Protein AF-0000000070050097 (afdb_homodimer)

Structure (mmCIF, N/CA/C/O backbone):
data_AF-0000000070050097-model_v1
#
loop_
_entity.id
_entity.type
_entity.pdbx_description
1 polymer 'Sulfhydryl oxidase'
#
loop_
_atom_site.group_PDB
_atom_site.id
_atom_site.type_symbol
_atom_site.label_atom_id
_atom_site.label_alt_id
_atom_site.label_comp_id
_atom_site.label_asym_id
_atom_site.label_entity_id
_atom_site.label_seq_id
_atom_site.pdbx_PDB_ins_code
_atom_site.Cartn_x
_atom_site.Cartn_y
_atom_site.Cartn_z
_atom_site.occupancy
_atom_site.B_iso_or_equiv
_atom_site.auth_seq_id
_atom_site.auth_comp_id
_atom_site.auth_asym_id
_atom_site.auth_atom_id
_atom_site.pdbx_PDB_model_num
ATOM 1 N N . MET A 1 1 ? 47.781 -106 21.625 1 28.48 1 MET A N 1
ATOM 2 C CA . MET A 1 1 ? 47.469 -105.312 22.875 1 28.48 1 MET A CA 1
ATOM 3 C C . MET A 1 1 ? 47.812 -103.812 22.781 1 28.48 1 MET A C 1
ATOM 5 O O . MET A 1 1 ? 47.969 -103.125 23.797 1 28.48 1 MET A O 1
ATOM 9 N N . ARG A 1 2 ? 48.375 -103.5 21.594 1 27.7 2 ARG A N 1
ATOM 10 C CA . ARG A 1 2 ? 48.969 -102.188 21.344 1 27.7 2 ARG A CA 1
ATOM 11 C C . ARG A 1 2 ? 48 -101.062 21.656 1 27.7 2 ARG A C 1
ATOM 13 O O . ARG A 1 2 ? 46.844 -101.125 21.25 1 27.7 2 ARG A O 1
ATOM 20 N N . GLU A 1 3 ? 48.25 -100.312 22.734 1 26.38 3 GLU A N 1
ATOM 21 C CA . GLU A 1 3 ? 47.688 -99.312 23.641 1 26.38 3 GLU A CA 1
ATOM 22 C C . GLU A 1 3 ? 47.5 -98 22.922 1 26.38 3 GLU A C 1
ATOM 24 O O . GLU A 1 3 ? 48.406 -97.188 22.875 1 26.38 3 GLU A O 1
ATOM 29 N N . ALA A 1 4 ? 47.344 -97.938 21.641 1 35.19 4 ALA A N 1
ATOM 30 C CA . ALA A 1 4 ? 47.562 -96.688 21 1 35.19 4 ALA A CA 1
ATOM 31 C C . ALA A 1 4 ? 46.688 -95.562 21.641 1 35.19 4 ALA A C 1
ATOM 33 O O . ALA A 1 4 ? 45.5 -95.812 21.891 1 35.19 4 ALA A O 1
ATOM 34 N N . PRO A 1 5 ? 47.406 -94.625 22.312 1 29.31 5 PRO A N 1
ATOM 35 C CA . PRO A 1 5 ? 46.906 -93.562 23.156 1 29.31 5 PRO A CA 1
ATOM 36 C C . PRO A 1 5 ? 45.812 -92.688 22.438 1 29.31 5 PRO A C 1
ATOM 38 O O . PRO A 1 5 ? 45.719 -92.75 21.219 1 29.31 5 PRO A O 1
ATOM 41 N N . ASP A 1 6 ? 44.938 -92 23.312 1 23.5 6 ASP A N 1
ATOM 42 C CA . ASP A 1 6 ? 43.656 -91.312 23.375 1 23.5 6 ASP A CA 1
ATOM 43 C C . ASP A 1 6 ? 43.688 -90.062 22.562 1 23.5 6 ASP A C 1
ATOM 45 O O . ASP A 1 6 ? 44.75 -89.562 22.203 1 23.5 6 ASP A O 1
ATOM 49 N N . THR A 1 7 ? 42.594 -89.125 22.688 1 24.5 7 THR A N 1
ATOM 50 C CA . THR A 1 7 ? 41.531 -88.375 22.062 1 24.5 7 THR A CA 1
ATOM 51 C C . THR A 1 7 ? 41.844 -86.875 22 1 24.5 7 THR A C 1
ATOM 53 O O . THR A 1 7 ? 41.031 -86.062 21.531 1 24.5 7 THR A O 1
ATOM 56 N N . HIS A 1 8 ? 43.094 -86.375 22.375 1 27.67 8 HIS A N 1
ATOM 57 C CA . HIS A 1 8 ? 42.906 -85.062 22.969 1 27.67 8 HIS A CA 1
ATOM 58 C C . HIS A 1 8 ? 42.312 -84.125 21.953 1 27.67 8 HIS A C 1
ATOM 60 O O . HIS A 1 8 ? 42.562 -84.188 20.766 1 27.67 8 HIS A O 1
ATOM 66 N N . ALA A 1 9 ? 41.312 -83.25 22.422 1 27.7 9 ALA A N 1
ATOM 67 C CA . ALA A 1 9 ? 40.25 -82.312 22.047 1 27.7 9 ALA A CA 1
ATOM 68 C C . ALA A 1 9 ? 40.844 -81 21.578 1 27.7 9 ALA A C 1
ATOM 70 O O . ALA A 1 9 ? 41.562 -80.312 22.312 1 27.7 9 ALA A O 1
ATOM 71 N N . GLU A 1 10 ? 41.344 -81 20.328 1 27.14 10 GLU A N 1
ATOM 72 C CA . GLU A 1 10 ? 41.906 -79.75 19.797 1 27.14 10 GLU A CA 1
ATOM 73 C C . GLU A 1 10 ? 40.906 -78.625 20 1 27.14 10 GLU A C 1
ATOM 75 O O . GLU A 1 10 ? 39.719 -78.75 19.766 1 27.14 10 GLU A O 1
ATOM 80 N N . THR A 1 11 ? 41.188 -77.688 20.953 1 28.52 11 THR A N 1
ATOM 81 C CA . THR A 1 11 ? 40.656 -76.438 21.438 1 28.52 11 THR A CA 1
ATOM 82 C C . THR A 1 11 ? 40.531 -75.438 20.297 1 28.52 11 THR A C 1
ATOM 84 O O . THR A 1 11 ? 41.531 -75 19.734 1 28.52 11 THR A O 1
ATOM 87 N N . SER A 1 12 ? 39.594 -75.688 19.312 1 28 12 SER A N 1
ATOM 88 C CA . SER A 1 12 ? 39.469 -74.75 18.219 1 28 12 SER A CA 1
ATOM 89 C C . SER A 1 12 ? 39.281 -73.312 18.719 1 28 12 SER A C 1
ATOM 91 O O . SER A 1 12 ? 38.594 -73.062 19.719 1 28 12 SER A O 1
ATOM 93 N N . PRO A 1 13 ? 40.281 -72.438 18.531 1 26.33 13 PRO A N 1
ATOM 94 C CA . PRO A 1 13 ? 40.312 -71.062 18.969 1 26.33 13 PRO A CA 1
ATOM 95 C C . PRO A 1 13 ? 39.062 -70.312 18.484 1 26.33 13 PRO A C 1
ATOM 97 O O . PRO A 1 13 ? 38.562 -70.562 17.406 1 26.33 13 PRO A O 1
ATOM 100 N N . SER A 1 14 ? 38.031 -69.938 19.344 1 24.84 14 SER A N 1
ATOM 101 C CA . SER A 1 14 ? 36.812 -69.188 19.234 1 24.84 14 SER A CA 1
ATOM 102 C C . SER A 1 14 ? 37.062 -67.75 18.719 1 24.84 14 SER A C 1
ATOM 104 O O . SER A 1 14 ? 37.719 -67 19.391 1 24.84 14 SER A O 1
ATOM 106 N N . SER A 1 15 ? 37.5 -67.625 17.438 1 25.33 15 SER A N 1
ATOM 107 C CA . SER A 1 15 ? 37.719 -66.25 16.922 1 25.33 15 SER A CA 1
ATOM 108 C C . SER A 1 15 ? 36.5 -65.375 17.172 1 25.33 15 SER A C 1
ATOM 110 O O . SER A 1 15 ? 35.406 -65.688 16.781 1 25.33 15 SER A O 1
ATOM 112 N N . SER A 1 16 ? 36.469 -64.625 18.281 1 25.5 16 SER A N 1
ATOM 113 C CA . SER A 1 16 ? 35.469 -63.688 18.734 1 25.5 16 SER A CA 1
ATOM 114 C C . SER A 1 16 ? 35.219 -62.594 17.703 1 25.5 16 SER A C 1
ATOM 116 O O . SER A 1 16 ? 36.125 -61.781 17.406 1 25.5 16 SER A O 1
ATOM 118 N N . ALA A 1 17 ? 34.594 -62.969 16.578 1 26.83 17 ALA A N 1
ATOM 119 C CA . ALA A 1 17 ? 34.25 -61.938 15.602 1 26.83 17 ALA A CA 1
ATOM 120 C C . ALA A 1 17 ? 33.562 -60.75 16.281 1 26.83 17 ALA A C 1
ATOM 122 O O . ALA A 1 17 ? 32.656 -60.938 17.109 1 26.83 17 ALA A O 1
ATOM 123 N N . ALA A 1 18 ? 34.281 -59.656 16.5 1 26.73 18 ALA A N 1
ATOM 124 C CA . ALA A 1 18 ? 33.875 -58.344 17 1 26.73 18 ALA A CA 1
ATOM 125 C C . ALA A 1 18 ? 32.688 -57.812 16.234 1 26.73 18 ALA A C 1
ATOM 127 O O . ALA A 1 18 ? 32.719 -57.719 15 1 26.73 18 ALA A O 1
ATOM 128 N N . SER A 1 19 ? 31.391 -58.156 16.656 1 26.12 19 SER A N 1
ATOM 129 C CA . SER A 1 19 ? 30.125 -57.656 16.156 1 26.12 19 SER A CA 1
ATOM 130 C C . SER A 1 19 ? 30.109 -56.156 16.047 1 26.12 19 SER A C 1
ATOM 132 O O . SER A 1 19 ? 30.406 -55.469 17.031 1 26.12 19 SER A O 1
ATOM 134 N N . CYS A 1 20 ? 30.703 -55.625 15.008 1 28.28 20 CYS A N 1
ATOM 135 C CA . CYS A 1 20 ? 30.578 -54.156 14.852 1 28.28 20 CYS A CA 1
ATOM 136 C C . CYS A 1 20 ? 29.156 -53.688 15.094 1 28.28 20 CYS A C 1
ATOM 138 O O . CYS A 1 20 ? 28.203 -54.281 14.555 1 28.28 20 CYS A O 1
ATOM 140 N N . PRO A 1 21 ? 28.812 -53.25 16.328 1 28.69 21 PRO A N 1
ATOM 141 C CA . PRO A 1 21 ? 27.453 -52.812 16.625 1 28.69 21 PRO A CA 1
ATOM 142 C C . PRO A 1 21 ? 26.906 -51.844 15.57 1 28.69 21 PRO A C 1
ATOM 144 O O . PRO A 1 21 ? 27.547 -50.844 15.234 1 28.69 21 PRO A O 1
ATOM 147 N N . CYS A 1 22 ? 26.391 -52.344 14.43 1 25.2 22 CYS A N 1
ATOM 148 C CA . CYS A 1 22 ? 25.672 -51.438 13.531 1 25.2 22 CYS A CA 1
ATOM 149 C C . CYS A 1 22 ? 24.688 -50.562 14.305 1 25.2 22 CYS A C 1
ATOM 151 O O . CYS A 1 22 ? 23.812 -51.094 15 1 25.2 22 CYS A O 1
ATOM 153 N N . GLY A 1 23 ? 25.25 -49.594 15.062 1 25.64 23 GLY A N 1
ATOM 154 C CA . GLY A 1 23 ? 24.406 -48.656 15.75 1 25.64 23 GLY A CA 1
ATOM 155 C C . GLY A 1 23 ? 23.156 -48.281 14.969 1 25.64 23 GLY A C 1
ATOM 156 O O . GLY A 1 23 ? 23.125 -48.406 13.742 1 25.64 23 GLY A O 1
ATOM 157 N N . SER A 1 24 ? 21.938 -48.406 15.586 1 27.94 24 SER A N 1
ATOM 158 C CA . SER A 1 24 ? 20.578 -48.031 15.234 1 27.94 24 SER A CA 1
ATOM 159 C C . SER A 1 24 ? 20.547 -46.625 14.594 1 27.94 24 SER A C 1
ATOM 161 O O . SER A 1 24 ? 21.109 -45.688 15.148 1 27.94 24 SER A O 1
ATOM 163 N N . SER A 1 25 ? 20.656 -46.656 13.297 1 27.31 25 SER A N 1
ATOM 164 C CA . SER A 1 25 ? 20.422 -45.406 12.586 1 27.31 25 SER A CA 1
ATOM 165 C C . SER A 1 25 ? 19.203 -44.688 13.156 1 27.31 25 SER A C 1
ATOM 167 O O . SER A 1 25 ? 18.094 -45.219 13.172 1 27.31 25 SER A O 1
ATOM 169 N N . ALA A 1 26 ? 19.406 -44.031 14.32 1 28.33 26 ALA A N 1
ATOM 170 C CA . ALA A 1 26 ? 18.375 -43.094 14.797 1 28.33 26 ALA A CA 1
ATOM 171 C C . ALA A 1 26 ? 17.672 -42.406 13.633 1 28.33 26 ALA A C 1
ATOM 173 O O . ALA A 1 26 ? 18.328 -41.875 12.734 1 28.33 26 ALA A O 1
ATOM 174 N N . GLU A 1 27 ? 16.562 -43.031 13.164 1 31.47 27 GLU A N 1
ATOM 175 C CA . GLU A 1 27 ? 15.656 -42.25 12.32 1 31.47 27 GLU A CA 1
ATOM 176 C C . GLU A 1 27 ? 15.531 -40.812 12.828 1 31.47 27 GLU A C 1
ATOM 178 O O . GLU A 1 27 ? 15.125 -40.594 13.969 1 31.47 27 GLU A O 1
ATOM 183 N N . ALA A 1 28 ? 16.547 -40 12.57 1 31.28 28 ALA A N 1
ATOM 184 C CA . ALA A 1 28 ? 16.344 -38.562 12.828 1 31.28 28 ALA A CA 1
ATOM 185 C C . ALA A 1 28 ? 14.93 -38.125 12.453 1 31.28 28 ALA A C 1
ATOM 187 O O . ALA A 1 28 ? 14.508 -38.281 11.305 1 31.28 28 ALA A O 1
ATOM 188 N N . ARG A 1 29 ? 14 -38.344 13.336 1 26.8 29 ARG A N 1
ATOM 189 C CA . ARG A 1 29 ? 12.711 -37.656 13.227 1 26.8 29 ARG A CA 1
ATOM 190 C C . ARG A 1 29 ? 12.898 -36.25 12.75 1 26.8 29 ARG A C 1
ATOM 192 O O . ARG A 1 29 ? 13.516 -35.406 13.438 1 26.8 29 ARG A O 1
ATOM 199 N N . VAL A 1 30 ? 13.32 -36.094 11.531 1 30.08 30 VAL A N 1
ATOM 200 C CA . VAL A 1 30 ? 13.117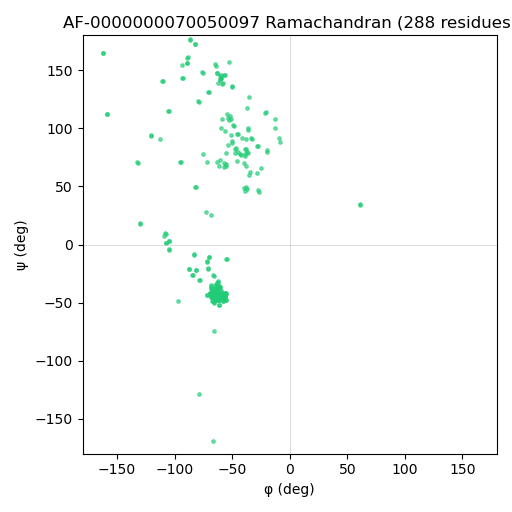 -34.75 11.078 1 30.08 30 VAL A CA 1
ATOM 201 C C . VAL A 1 30 ? 11.797 -34.188 11.641 1 30.08 30 VAL A C 1
ATOM 203 O O . VAL A 1 30 ? 10.75 -34.844 11.484 1 30.08 30 VAL A O 1
ATOM 206 N N . SER A 1 31 ? 11.789 -33.781 12.867 1 29.69 31 SER A N 1
ATOM 207 C CA . SER A 1 31 ? 10.625 -33.031 13.312 1 29.69 31 SER A CA 1
ATOM 208 C C . SER A 1 31 ? 10.086 -32.125 12.195 1 29.69 31 SER A C 1
ATOM 210 O O . SER A 1 31 ? 10.852 -31.469 11.492 1 29.69 31 SER A O 1
ATOM 212 N N . PRO A 1 32 ? 9.039 -32.625 11.523 1 30.33 32 PRO A N 1
ATOM 213 C CA . PRO A 1 32 ? 8.422 -31.625 10.641 1 30.33 32 PRO A CA 1
ATOM 214 C C . PRO A 1 32 ? 8.367 -30.234 11.266 1 30.33 32 PRO A C 1
ATOM 216 O O . PRO A 1 32 ? 7.648 -30.016 12.242 1 30.33 32 PRO A O 1
ATOM 219 N N . GLN A 1 33 ? 9.375 -29.75 11.844 1 29.75 33 GLN A N 1
ATOM 220 C CA . GLN A 1 33 ? 9.172 -28.312 12.047 1 29.75 33 GLN A CA 1
ATOM 221 C C . GLN A 1 33 ? 8.453 -27.688 10.859 1 29.75 33 GLN A C 1
ATOM 223 O O . GLN A 1 33 ? 9.039 -27.516 9.789 1 29.75 33 GLN A O 1
ATOM 228 N N . LEU A 1 34 ? 7.402 -28.266 10.453 1 30.66 34 LEU A N 1
ATOM 229 C CA . LEU A 1 34 ? 6.492 -27.406 9.703 1 30.66 34 LEU A CA 1
ATOM 230 C C . LEU A 1 34 ? 6.676 -25.938 10.094 1 30.66 34 LEU A C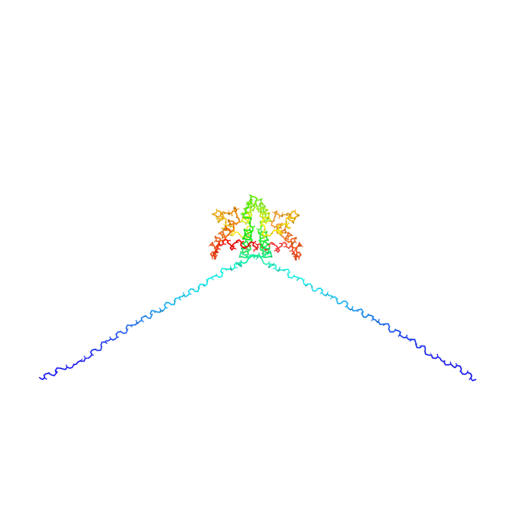 1
ATOM 232 O O . LEU A 1 34 ? 6.484 -25.578 11.258 1 30.66 34 LEU A O 1
ATOM 236 N N . ARG A 1 35 ? 7.734 -25.312 9.852 1 31.56 35 ARG A N 1
ATOM 237 C CA . ARG A 1 35 ? 8.078 -23.891 9.867 1 31.56 35 ARG A CA 1
ATOM 238 C C . ARG A 1 35 ? 6.824 -23.031 9.938 1 31.56 35 ARG A C 1
ATOM 240 O O . ARG A 1 35 ? 5.801 -23.359 9.336 1 31.56 35 ARG A O 1
ATOM 247 N N . GLU A 1 36 ? 6.484 -22.531 11.141 1 32.91 36 GLU A N 1
ATOM 248 C CA . GLU A 1 36 ? 5.535 -21.438 11.328 1 32.91 36 GLU A CA 1
ATOM 249 C C . GLU A 1 36 ? 5.48 -20.531 10.102 1 32.91 36 GLU A C 1
ATOM 251 O O . GLU A 1 36 ? 6.355 -19.672 9.906 1 32.91 36 GLU A O 1
ATOM 256 N N . ALA A 1 37 ? 5.414 -21.016 8.969 1 35.25 37 ALA A N 1
ATOM 257 C CA . ALA A 1 37 ? 4.977 -20.016 7.992 1 35.25 37 ALA A CA 1
ATOM 258 C C . ALA A 1 37 ? 4.273 -18.844 8.672 1 35.25 37 ALA A C 1
ATOM 260 O O . ALA A 1 37 ? 3.393 -19.047 9.516 1 35.25 37 ALA A O 1
ATOM 261 N N . GLY A 1 38 ? 4.949 -17.922 9.227 1 35.75 38 GLY A N 1
ATOM 262 C CA . GLY A 1 38 ? 4.234 -16.781 9.758 1 35.75 38 GLY A CA 1
ATOM 263 C C . GLY A 1 38 ? 2.762 -16.766 9.383 1 35.75 38 GLY A C 1
ATOM 264 O O . GLY A 1 38 ? 2.412 -16.828 8.203 1 35.75 38 GLY A O 1
ATOM 265 N N . LYS A 1 39 ? 1.969 -17.391 10.195 1 39.97 39 LYS A N 1
ATOM 266 C CA . LYS A 1 39 ? 0.516 -17.516 10.133 1 39.97 39 LYS A CA 1
ATOM 267 C C . LYS A 1 39 ? -0.122 -16.25 9.578 1 39.97 39 LYS A C 1
ATOM 269 O O . LYS A 1 39 ? -0.17 -15.219 10.258 1 39.97 39 LYS A O 1
ATOM 274 N N . VAL A 1 40 ? 0.151 -15.875 8.398 1 49.84 40 VAL A N 1
ATOM 275 C CA . VAL A 1 40 ? -0.832 -14.93 7.887 1 49.84 40 VAL A CA 1
ATOM 276 C C . VAL A 1 40 ? -2.184 -15.172 8.547 1 49.84 40 VAL A C 1
ATOM 278 O O . VAL A 1 40 ? -2.672 -16.312 8.578 1 49.84 40 VAL A O 1
ATOM 281 N N . SER A 1 41 ? -2.33 -14.57 9.719 1 51.44 41 SER A N 1
ATOM 282 C CA . SER A 1 41 ? -3.688 -14.719 10.234 1 51.44 41 SER A CA 1
ATOM 283 C C . SER A 1 41 ? -4.668 -15.047 9.109 1 51.44 41 SER A C 1
ATOM 285 O O . SER A 1 41 ? -4.656 -14.398 8.062 1 51.44 41 SER A O 1
ATOM 287 N N . LYS A 1 42 ? -5.188 -16.172 9.148 1 63.72 42 LYS A N 1
ATOM 288 C CA . LYS A 1 42 ? -6.195 -16.672 8.211 1 63.72 42 LYS A CA 1
ATOM 289 C C . LYS A 1 42 ? -7.398 -15.727 8.148 1 63.72 42 LYS A C 1
ATOM 291 O O . LYS A 1 42 ? -8.242 -15.844 7.258 1 63.72 42 LYS A O 1
ATOM 296 N N . LEU A 1 43 ? -7.406 -14.789 9.156 1 76.75 43 LEU A N 1
ATOM 297 C CA . LEU A 1 43 ? -8.562 -13.898 9.117 1 76.75 43 LEU A CA 1
ATOM 298 C C . LEU A 1 43 ? -8.25 -12.633 8.328 1 76.75 43 LEU A C 1
ATOM 300 O O . LEU A 1 43 ? -7.133 -12.117 8.391 1 76.75 43 LEU A O 1
ATOM 304 N N . PRO A 1 44 ? -9.188 -12.219 7.664 1 87.31 44 PRO A N 1
ATOM 305 C CA . PRO A 1 44 ? -8.984 -10.953 6.953 1 87.31 44 PRO A CA 1
ATOM 306 C C . PRO A 1 44 ? -8.672 -9.797 7.895 1 87.31 44 PRO A C 1
ATOM 308 O O . PRO A 1 44 ? -9.172 -9.75 9.016 1 87.31 44 PRO A O 1
ATOM 311 N N . PRO A 1 45 ? -7.781 -8.945 7.461 1 92.38 45 PRO A N 1
ATOM 312 C CA . PRO A 1 45 ? -7.535 -7.762 8.297 1 92.38 45 PRO A CA 1
ATOM 313 C C . PRO A 1 45 ? -8.789 -6.91 8.492 1 92.38 45 PRO A C 1
ATOM 315 O O . PRO A 1 45 ? -9.602 -6.785 7.578 1 92.38 45 PRO A O 1
ATOM 318 N N . ASN A 1 46 ? -8.867 -6.344 9.664 1 92.5 46 ASN A N 1
ATOM 319 C CA . ASN A 1 46 ? -9.93 -5.371 9.883 1 92.5 46 ASN A CA 1
ATOM 320 C C . ASN A 1 46 ? -9.508 -3.971 9.453 1 92.5 46 ASN A C 1
ATOM 322 O O . ASN A 1 46 ? -8.391 -3.773 8.984 1 92.5 46 ASN A O 1
ATOM 326 N N . ARG A 1 47 ? -10.398 -3.055 9.539 1 93.69 47 ARG A N 1
ATOM 327 C CA . ARG A 1 47 ? -10.188 -1.69 9.062 1 93.69 47 ARG A CA 1
ATOM 328 C C . ARG A 1 47 ? -8.953 -1.072 9.703 1 93.69 47 ARG A C 1
ATOM 330 O O . ARG A 1 47 ? -8.164 -0.403 9.023 1 93.69 47 ARG A O 1
ATOM 337 N N . GLU A 1 48 ? -8.758 -1.288 10.984 1 94.25 48 GLU A N 1
ATOM 338 C CA . GLU A 1 48 ? -7.605 -0.731 11.688 1 94.25 48 GLU A CA 1
ATOM 339 C C . GLU A 1 48 ? -6.305 -1.34 11.18 1 94.25 48 GLU A C 1
ATOM 341 O O . GLU A 1 48 ? -5.305 -0.634 11.016 1 94.25 48 GLU A O 1
ATOM 346 N N . GLN A 1 49 ? -6.328 -2.629 11 1 95.44 49 GLN A N 1
ATOM 347 C CA . GLN A 1 49 ? -5.133 -3.324 10.531 1 95.44 49 GLN A CA 1
ATOM 348 C C . GLN A 1 49 ? -4.762 -2.885 9.117 1 95.44 49 GLN A C 1
ATOM 350 O O . GLN A 1 49 ? -3.594 -2.619 8.828 1 95.44 49 GLN A O 1
ATOM 355 N N . ILE A 1 50 ? -5.777 -2.861 8.273 1 97.12 50 ILE A N 1
ATOM 356 C CA . ILE A 1 50 ? -5.496 -2.443 6.902 1 97.12 50 ILE A CA 1
ATOM 357 C C . ILE A 1 50 ? -5.082 -0.975 6.883 1 97.12 50 ILE A C 1
ATOM 359 O O . ILE A 1 50 ? -4.203 -0.58 6.113 1 97.12 50 ILE A O 1
ATOM 363 N N . GLY A 1 51 ? -5.719 -0.192 7.699 1 97.19 51 GLY A N 1
ATOM 364 C CA . GLY A 1 51 ? -5.316 1.2 7.824 1 97.19 51 GLY A CA 1
ATOM 365 C C . GLY A 1 51 ? -3.871 1.369 8.242 1 97.19 51 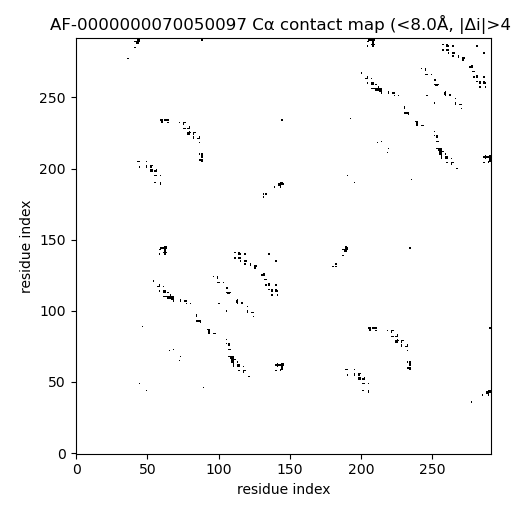GLY A C 1
ATOM 366 O O . GLY A 1 51 ? -3.123 2.131 7.629 1 97.19 51 GLY A O 1
ATOM 367 N N . ARG A 1 52 ? -3.467 0.69 9.242 1 96.75 52 ARG A N 1
ATOM 368 C CA . ARG A 1 52 ? -2.098 0.776 9.734 1 96.75 52 ARG A CA 1
ATOM 369 C C . ARG A 1 52 ? -1.101 0.351 8.664 1 96.75 52 ARG A C 1
ATOM 371 O O . ARG A 1 52 ? -0.06 0.987 8.492 1 96.75 52 ARG A O 1
ATOM 378 N N . ALA A 1 53 ? -1.424 -0.686 8 1 97.38 53 ALA A N 1
ATOM 379 C CA . ALA A 1 53 ? -0.551 -1.147 6.926 1 97.38 53 ALA A CA 1
ATOM 380 C C . ALA A 1 53 ? -0.45 -0.104 5.816 1 97.38 53 ALA A C 1
ATOM 382 O O . ALA A 1 53 ? 0.641 0.167 5.309 1 97.38 53 ALA A O 1
ATOM 383 N N . SER A 1 54 ? -1.546 0.475 5.457 1 98.19 54 SER A N 1
ATOM 384 C CA . SER A 1 54 ? -1.604 1.444 4.367 1 98.19 54 SER A CA 1
ATOM 385 C C . SER A 1 54 ? -0.822 2.709 4.711 1 98.19 54 SER A C 1
ATOM 387 O O . SER A 1 54 ? -0.062 3.217 3.883 1 98.19 54 SER A O 1
ATOM 389 N N . TRP A 1 55 ? -0.957 3.145 5.934 1 98.12 55 TRP A N 1
ATOM 390 C CA . TRP A 1 55 ? -0.217 4.328 6.359 1 98.12 55 TRP A CA 1
ATOM 391 C C . TRP A 1 55 ? 1.28 4.043 6.414 1 98.12 55 TRP A C 1
ATOM 393 O O . TRP A 1 55 ? 2.094 4.891 6.039 1 98.12 55 TRP A O 1
ATOM 403 N N . ARG A 1 56 ? 1.593 2.863 6.891 1 97.25 56 ARG A N 1
ATOM 404 C CA . ARG A 1 56 ? 3.002 2.486 6.926 1 97.25 56 ARG A CA 1
ATOM 405 C C . ARG A 1 56 ? 3.617 2.543 5.531 1 97.25 56 ARG A C 1
ATOM 407 O O . ARG A 1 56 ? 4.715 3.072 5.352 1 97.25 56 ARG A O 1
ATOM 414 N N . VAL A 1 57 ? 2.93 2.057 4.586 1 97.94 57 VAL A N 1
ATOM 415 C CA . VAL A 1 57 ? 3.432 2.025 3.217 1 97.94 57 VAL A CA 1
ATOM 416 C C . VAL A 1 57 ? 3.539 3.447 2.672 1 97.94 57 VAL A C 1
ATOM 418 O O . VAL A 1 57 ? 4.582 3.838 2.139 1 97.94 57 VAL A O 1
ATOM 421 N N . LEU A 1 58 ? 2.498 4.223 2.838 1 98.25 58 LEU A N 1
ATOM 422 C CA . LEU A 1 58 ? 2.482 5.582 2.311 1 98.25 58 LEU A CA 1
ATOM 423 C C . LEU A 1 58 ? 3.604 6.414 2.924 1 98.25 58 LEU A C 1
ATOM 425 O O . LEU A 1 58 ? 4.348 7.09 2.207 1 98.25 58 LEU A O 1
ATOM 429 N N . HIS A 1 59 ? 3.754 6.34 4.23 1 98.25 59 HIS A N 1
ATOM 430 C CA . HIS A 1 59 ? 4.766 7.145 4.91 1 98.25 59 HIS A CA 1
ATOM 431 C C . HIS A 1 59 ? 6.172 6.695 4.527 1 98.25 59 HIS A C 1
ATOM 433 O O . HIS A 1 59 ? 7.07 7.523 4.371 1 98.25 59 HIS A O 1
ATOM 439 N N . SER A 1 60 ? 6.371 5.434 4.43 1 97.69 60 SER A N 1
ATOM 440 C CA . SER A 1 60 ? 7.684 4.934 4.031 1 97.69 60 SER A CA 1
ATOM 441 C C . SER A 1 60 ? 8.023 5.34 2.6 1 97.69 60 SER A C 1
ATOM 443 O O . SER A 1 60 ? 9.156 5.711 2.307 1 97.69 60 SER A O 1
ATOM 445 N N . MET A 1 61 ? 7.062 5.266 1.715 1 98 61 MET A N 1
ATOM 446 C CA . MET A 1 61 ? 7.254 5.691 0.332 1 98 61 MET A CA 1
ATOM 447 C C . MET A 1 61 ? 7.617 7.172 0.265 1 98 61 MET A C 1
ATOM 449 O O . MET A 1 61 ? 8.539 7.559 -0.45 1 98 61 MET A O 1
ATOM 453 N N . ALA A 1 62 ? 6.855 7.945 1.01 1 98.56 62 ALA A N 1
ATOM 454 C CA . ALA A 1 62 ? 7.125 9.383 1.046 1 98.56 62 ALA A CA 1
ATOM 455 C C . ALA A 1 62 ? 8.531 9.664 1.566 1 98.56 62 ALA A C 1
ATOM 457 O O . ALA A 1 62 ? 9.242 10.516 1.027 1 98.56 62 ALA A O 1
ATOM 458 N N . ALA A 1 63 ? 8.922 8.914 2.553 1 98 63 ALA A N 1
ATOM 459 C CA . ALA A 1 63 ? 10.203 9.148 3.217 1 98 63 ALA A CA 1
ATOM 460 C C . ALA A 1 63 ? 11.367 8.766 2.309 1 98 63 ALA A C 1
ATOM 462 O O . ALA A 1 63 ? 12.492 9.242 2.49 1 98 63 ALA A O 1
ATOM 463 N N . ARG A 1 64 ? 11.094 7.949 1.339 1 97.44 64 ARG A N 1
ATOM 464 C CA . ARG A 1 64 ? 12.156 7.5 0.443 1 97.44 64 ARG A CA 1
ATOM 465 C C . ARG A 1 64 ? 12.031 8.156 -0.927 1 97.44 64 ARG A C 1
ATOM 467 O O . ARG A 1 64 ? 12.789 7.836 -1.846 1 97.44 64 ARG A O 1
ATOM 474 N N . TYR A 1 65 ? 11.039 9.016 -1.066 1 97.94 65 TYR A N 1
ATOM 475 C CA . TYR A 1 65 ? 10.852 9.797 -2.285 1 97.94 65 TYR A CA 1
ATOM 476 C C . TYR A 1 65 ? 12.07 10.664 -2.57 1 97.94 65 TYR A C 1
ATOM 478 O O . TYR A 1 65 ? 12.734 11.141 -1.644 1 97.94 65 TYR A O 1
ATOM 486 N N . PRO A 1 66 ? 12.406 10.805 -3.9 1 97.69 66 PRO A N 1
ATOM 487 C CA . PRO A 1 66 ? 13.594 11.617 -4.191 1 97.69 66 PRO A CA 1
ATOM 488 C C . PRO A 1 66 ? 13.484 13.039 -3.629 1 97.69 66 PRO A C 1
ATOM 490 O O . PRO A 1 66 ? 12.398 13.625 -3.627 1 97.69 66 PRO A O 1
ATOM 493 N N . GLU A 1 67 ? 14.664 13.578 -3.197 1 97.75 67 GLU A N 1
ATOM 494 C CA . GLU A 1 67 ? 14.703 14.969 -2.756 1 97.75 67 GLU A CA 1
ATOM 495 C C . GLU A 1 67 ? 14.289 15.914 -3.879 1 97.75 67 GLU A C 1
ATOM 497 O O . GLU A 1 67 ? 13.617 16.922 -3.637 1 97.75 67 GLU A O 1
ATOM 502 N N . VAL A 1 68 ? 14.875 15.547 -5.043 1 98.19 68 VAL A N 1
ATOM 503 C CA . VAL A 1 68 ? 14.547 16.281 -6.262 1 98.19 68 VAL A CA 1
ATOM 504 C C . VAL A 1 68 ? 13.945 15.328 -7.293 1 98.19 68 VAL A C 1
ATOM 506 O O . VAL A 1 68 ? 14.664 14.766 -8.117 1 98.19 68 VAL A O 1
ATOM 509 N N . PRO A 1 69 ? 12.617 15.305 -7.266 1 98.44 69 PRO A N 1
ATOM 510 C CA . PRO A 1 69 ? 11.969 14.336 -8.156 1 98.44 69 PRO A CA 1
ATOM 511 C C . PRO A 1 69 ? 11.969 14.789 -9.617 1 98.44 69 PRO A C 1
ATOM 513 O O . PRO A 1 69 ? 11.93 15.992 -9.891 1 98.44 69 PRO A O 1
ATOM 516 N N . THR A 1 70 ? 12.039 13.773 -10.477 1 98.25 70 THR A N 1
ATOM 517 C CA . THR A 1 70 ? 11.789 14.016 -11.891 1 98.25 70 THR A CA 1
ATOM 518 C C . THR A 1 70 ? 10.289 14.023 -12.18 1 98.25 70 THR A C 1
ATOM 520 O O . THR A 1 70 ? 9.484 13.711 -11.297 1 98.25 70 THR A O 1
ATOM 523 N N . SER A 1 71 ? 9.953 14.383 -13.414 1 98.06 71 SER A N 1
ATOM 524 C CA . SER A 1 71 ? 8.555 14.336 -13.828 1 98.06 71 SER A CA 1
ATOM 525 C C . SER A 1 71 ? 8.008 12.914 -13.75 1 98.06 71 SER A C 1
ATOM 527 O O . SER A 1 71 ? 6.832 12.711 -13.43 1 98.06 71 SER A O 1
ATOM 529 N N . ARG A 1 72 ? 8.805 11.992 -14.039 1 97.81 72 ARG A N 1
ATOM 530 C CA . ARG A 1 72 ? 8.383 10.594 -13.961 1 97.81 72 ARG A CA 1
ATOM 531 C C . ARG A 1 72 ? 8.039 10.211 -12.523 1 97.81 72 ARG A C 1
ATOM 533 O O . ARG A 1 72 ? 7.012 9.57 -12.273 1 97.81 72 ARG A O 1
ATOM 540 N N . HIS A 1 73 ? 8.875 10.602 -11.586 1 98 73 HIS A N 1
ATOM 541 C CA . HIS A 1 73 ? 8.594 10.344 -10.18 1 98 73 HIS A CA 1
ATOM 542 C C . HIS A 1 73 ? 7.246 10.922 -9.781 1 98 73 HIS A C 1
ATOM 544 O O . HIS A 1 73 ? 6.457 10.266 -9.094 1 98 73 HIS A O 1
ATOM 550 N N . THR A 1 74 ? 7.035 12.102 -10.203 1 98.56 74 THR A N 1
ATOM 551 C CA . THR A 1 74 ? 5.816 12.812 -9.844 1 98.56 74 THR A CA 1
ATOM 552 C C . THR A 1 74 ? 4.59 12.102 -10.414 1 98.56 74 THR A C 1
ATOM 554 O O . THR A 1 74 ? 3.584 11.938 -9.719 1 98.56 74 THR A O 1
ATOM 557 N N . LEU A 1 75 ? 4.715 11.688 -11.641 1 97.94 75 LEU A N 1
ATOM 558 C CA . LEU A 1 75 ? 3.605 10.992 -12.289 1 97.94 75 LEU A CA 1
ATOM 559 C C . LEU A 1 75 ? 3.332 9.648 -11.609 1 97.94 75 LEU A C 1
ATOM 561 O O . LEU A 1 75 ? 2.176 9.297 -11.375 1 97.94 75 LEU A O 1
ATOM 565 N N . GLU A 1 76 ? 4.359 9 -11.297 1 98.06 76 GLU A N 1
ATOM 566 C CA . GLU A 1 76 ? 4.215 7.703 -10.641 1 98.06 76 GLU A CA 1
ATOM 567 C C . GLU A 1 76 ? 3.586 7.852 -9.258 1 98.06 76 GLU A C 1
ATOM 569 O O . GLU A 1 76 ? 2.701 7.078 -8.883 1 98.06 76 GLU A O 1
ATOM 574 N N . ALA A 1 77 ? 4.02 8.82 -8.531 1 98.81 77 ALA A N 1
ATOM 575 C CA . ALA A 1 77 ? 3.482 9.047 -7.191 1 98.81 77 ALA A CA 1
ATOM 576 C C . ALA A 1 77 ? 2.016 9.461 -7.254 1 98.81 77 ALA A C 1
ATOM 578 O O . ALA A 1 77 ? 1.194 8.969 -6.473 1 98.81 77 ALA A O 1
ATOM 579 N N . ALA A 1 78 ? 1.676 10.312 -8.133 1 98.5 78 ALA A N 1
ATOM 580 C CA . ALA A 1 78 ? 0.285 10.727 -8.305 1 98.5 78 ALA A CA 1
ATOM 581 C C . ALA A 1 78 ? -0.596 9.539 -8.688 1 98.5 78 ALA A C 1
ATOM 583 O O . ALA A 1 78 ? -1.671 9.344 -8.117 1 98.5 78 ALA A O 1
ATOM 584 N N . ALA A 1 79 ? -0.107 8.812 -9.648 1 97.62 79 ALA A N 1
ATOM 585 C CA . ALA A 1 79 ? -0.854 7.637 -10.078 1 97.62 79 ALA A CA 1
ATOM 586 C C . ALA A 1 79 ? -1.083 6.676 -8.914 1 97.62 79 ALA A C 1
ATOM 588 O O . ALA A 1 79 ? -2.178 6.133 -8.758 1 97.62 79 ALA A O 1
ATOM 589 N N . TRP A 1 80 ? -0.071 6.469 -8.117 1 98.44 80 TRP A N 1
ATOM 590 C CA . TRP A 1 80 ? -0.164 5.559 -6.98 1 98.44 80 TRP A CA 1
ATOM 591 C C . TRP A 1 80 ? -1.22 6.035 -5.988 1 98.44 80 TRP A C 1
ATOM 593 O O . TRP A 1 80 ? -2.094 5.266 -5.586 1 98.44 80 TRP A O 1
ATOM 603 N N . ILE A 1 81 ? -1.22 7.277 -5.68 1 98.62 81 ILE A N 1
ATOM 604 C CA . ILE A 1 81 ? -2.117 7.828 -4.668 1 98.62 81 ILE A CA 1
ATOM 605 C C . ILE A 1 81 ? -3.557 7.777 -5.172 1 98.62 81 ILE A C 1
ATOM 607 O O . ILE A 1 81 ? -4.461 7.355 -4.449 1 98.62 81 ILE A O 1
ATOM 611 N N . PHE A 1 82 ? -3.795 8.148 -6.363 1 97.75 82 PHE A N 1
ATOM 612 C CA . PHE A 1 82 ? -5.156 8.203 -6.883 1 97.75 82 PHE A CA 1
ATOM 613 C C . PHE A 1 82 ? -5.711 6.797 -7.105 1 97.75 82 PHE A C 1
ATOM 615 O O . PHE A 1 82 ? -6.875 6.531 -6.809 1 97.75 82 PHE A O 1
ATOM 622 N N . ALA A 1 83 ? -4.887 5.965 -7.66 1 97.69 83 ALA A N 1
ATOM 623 C CA . ALA A 1 83 ? -5.332 4.582 -7.816 1 97.69 83 ALA A CA 1
ATOM 624 C C . ALA A 1 83 ? -5.574 3.928 -6.457 1 97.69 83 ALA A C 1
ATOM 626 O O . ALA A 1 83 ? -6.547 3.188 -6.285 1 97.69 83 ALA A O 1
ATOM 627 N N . PHE A 1 84 ? -4.688 4.191 -5.5 1 98 84 PHE A N 1
ATOM 628 C CA . PHE A 1 84 ? -4.852 3.701 -4.133 1 98 84 PHE A CA 1
ATOM 629 C C . PHE A 1 84 ? -6.195 4.141 -3.562 1 98 84 PHE A C 1
ATOM 631 O O . PHE A 1 84 ? -6.922 3.33 -2.982 1 98 84 PHE A O 1
ATOM 638 N N . SER A 1 85 ? -6.469 5.34 -3.721 1 97.56 85 SER A N 1
ATOM 639 C CA . SER A 1 85 ? -7.719 5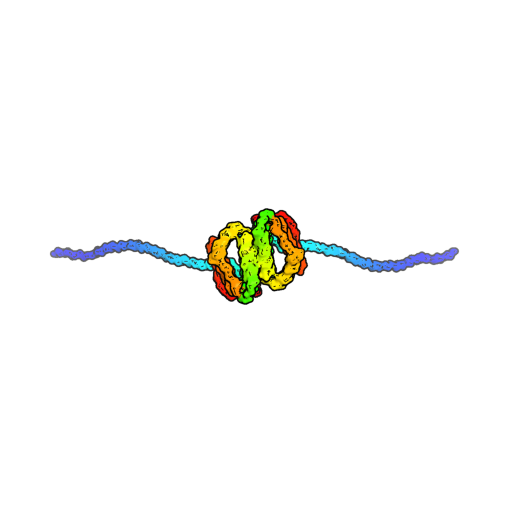.898 -3.213 1 97.56 85 SER A CA 1
ATOM 640 C C . SER A 1 85 ? -8.93 5.219 -3.844 1 97.56 85 SER A C 1
ATOM 642 O O . SER A 1 85 ? -9.938 4.996 -3.178 1 97.56 85 SER A O 1
ATOM 644 N N . ALA A 1 86 ? -8.852 4.883 -5.059 1 97.25 86 ALA A N 1
ATOM 645 C CA . ALA A 1 86 ? -9.969 4.312 -5.801 1 97.25 86 ALA A CA 1
ATOM 646 C C . ALA A 1 86 ? -10.148 2.832 -5.469 1 97.25 86 ALA A C 1
ATOM 648 O O . ALA A 1 86 ? -11.266 2.316 -5.488 1 97.25 86 ALA A O 1
ATOM 649 N N . LEU A 1 87 ? -9.062 2.18 -5.148 1 97.38 87 LEU A N 1
ATOM 650 C CA . LEU A 1 87 ? -9.086 0.727 -5.027 1 97.38 87 LEU A CA 1
ATOM 651 C C . LEU A 1 87 ? -9.062 0.303 -3.564 1 97.38 87 LEU A C 1
ATOM 653 O O . LEU A 1 87 ? -9.141 -0.889 -3.256 1 97.38 87 LEU A O 1
ATOM 657 N N . TYR A 1 88 ? -8.938 1.272 -2.654 1 97.5 88 TYR A N 1
ATOM 658 C CA . TYR A 1 88 ? -8.781 0.954 -1.24 1 97.5 88 TYR A CA 1
ATOM 659 C C . TYR A 1 88 ? -9.844 -0.036 -0.782 1 97.5 88 TYR A C 1
ATOM 661 O O . TYR A 1 88 ? -11.023 0.107 -1.124 1 97.5 88 TYR A O 1
ATOM 669 N N . PRO A 1 89 ? -9.43 -1.041 -0.003 1 96.94 89 PRO A N 1
ATOM 670 C CA . PRO A 1 89 ? -10.336 -2.143 0.327 1 96.94 89 PRO A CA 1
ATOM 671 C C . PRO A 1 89 ? -11.273 -1.807 1.482 1 96.94 89 PRO A C 1
ATOM 673 O O . PRO A 1 89 ? -11.422 -2.6 2.416 1 96.94 89 PRO A O 1
ATOM 676 N N . CYS A 1 90 ? -11.898 -0.764 1.464 1 96.56 90 CYS A N 1
ATOM 677 C CA . CYS A 1 90 ? -12.914 -0.27 2.385 1 96.56 90 CYS A CA 1
ATOM 678 C C . CYS A 1 90 ? -13.773 0.798 1.722 1 96.56 90 CYS A C 1
ATOM 680 O O . CYS A 1 90 ? -13.305 1.904 1.454 1 96.56 90 CYS A O 1
ATOM 682 N N . GLN A 1 91 ? -15 0.452 1.515 1 94.94 91 GLN A N 1
ATOM 683 C CA . GLN A 1 91 ? -15.867 1.308 0.713 1 94.94 91 GLN A CA 1
ATOM 684 C C . GLN A 1 91 ? -16.109 2.648 1.402 1 94.94 91 GLN A C 1
ATOM 686 O O . GLN A 1 91 ? -15.953 3.705 0.786 1 94.94 91 GLN A O 1
ATOM 691 N N . ILE A 1 92 ? -16.484 2.555 2.654 1 96.25 92 ILE A N 1
ATOM 692 C CA . ILE A 1 92 ? -16.766 3.797 3.363 1 96.25 92 ILE A CA 1
ATOM 693 C C . ILE A 1 92 ? -15.5 4.637 3.475 1 96.25 92 ILE A C 1
ATOM 695 O O . ILE A 1 92 ? -15.555 5.863 3.379 1 96.25 92 ILE A O 1
ATOM 699 N N . CYS A 1 93 ? -14.328 4.012 3.627 1 97.25 93 CYS A N 1
ATOM 700 C CA . CYS A 1 93 ? -13.055 4.719 3.695 1 97.25 93 CYS A CA 1
ATOM 701 C C . CYS A 1 93 ? -12.773 5.461 2.395 1 97.25 93 CYS A C 1
ATOM 703 O O . CYS A 1 93 ? -12.312 6.605 2.416 1 97.25 93 CYS A O 1
ATOM 705 N N . ARG A 1 94 ? -13.07 4.816 1.266 1 96.31 94 ARG A N 1
ATOM 706 C CA . ARG A 1 94 ? -12.875 5.449 -0.036 1 96.31 94 ARG A CA 1
ATOM 707 C C . ARG A 1 94 ? -13.773 6.676 -0.189 1 96.31 94 ARG A C 1
ATOM 709 O O . ARG A 1 94 ? -13.305 7.742 -0.587 1 96.31 94 ARG A O 1
ATOM 716 N N . LEU A 1 95 ? -14.914 6.453 0.147 1 96.75 95 LEU A N 1
ATOM 717 C CA . LEU A 1 95 ? -15.906 7.516 -0.026 1 96.75 95 LEU A CA 1
ATOM 718 C C . LEU A 1 95 ? -15.555 8.727 0.831 1 96.75 95 LEU A C 1
ATOM 720 O O . LEU A 1 95 ? -15.758 9.867 0.413 1 96.75 95 LEU A O 1
ATOM 724 N N . GLU A 1 96 ? -15.062 8.445 1.952 1 97.25 96 GLU A N 1
ATOM 725 C CA . GLU A 1 96 ? -14.734 9.531 2.873 1 97.25 96 GLU A CA 1
ATOM 726 C C . GLU A 1 96 ? -13.391 10.164 2.523 1 97.25 96 GLU A C 1
ATOM 728 O O . GLU A 1 96 ? -13.133 11.312 2.877 1 97.25 96 GLU A O 1
ATOM 733 N N . PHE A 1 97 ? -12.586 9.445 1.827 1 98.25 97 PHE A N 1
ATOM 734 C CA . PHE A 1 97 ? -11.25 9.922 1.521 1 98.25 97 PHE A CA 1
ATOM 735 C C . PHE A 1 97 ? -11.258 10.828 0.292 1 98.25 97 PHE A C 1
ATOM 737 O O . PHE A 1 97 ? -10.438 11.734 0.174 1 98.25 97 PHE A O 1
ATOM 744 N N . PHE A 1 98 ? -12.18 10.68 -0.567 1 96.94 98 PHE A N 1
ATOM 745 C CA . PHE A 1 98 ? -12.211 11.398 -1.835 1 96.94 98 PHE A CA 1
ATOM 746 C C . PHE A 1 98 ? -12.297 12.906 -1.603 1 96.94 98 PHE A C 1
ATOM 748 O O . PHE A 1 98 ? -11.492 13.664 -2.143 1 96.94 98 PHE A O 1
ATOM 755 N N . PRO A 1 99 ? -13.242 13.328 -0.812 1 97.69 99 PRO A N 1
ATOM 756 C CA . PRO A 1 99 ? -13.273 14.773 -0.573 1 97.69 99 PRO A CA 1
ATOM 757 C C . PRO A 1 99 ? -12.008 15.289 0.112 1 97.69 99 PRO A C 1
ATOM 759 O O . PRO A 1 99 ? -11.594 16.422 -0.123 1 97.69 99 PRO A O 1
ATOM 762 N N . ILE A 1 100 ? -11.391 14.492 0.925 1 98.25 100 ILE A N 1
ATOM 763 C CA . ILE A 1 100 ? -10.148 14.875 1.574 1 98.25 100 ILE A CA 1
ATOM 764 C C . ILE A 1 100 ? -9.062 15.078 0.523 1 98.25 100 ILE A C 1
ATOM 766 O O . ILE A 1 100 ? -8.359 16.094 0.529 1 98.25 100 ILE A O 1
ATOM 770 N N . LEU A 1 101 ? -8.992 14.188 -0.333 1 98.19 101 LEU A N 1
ATOM 771 C CA . LEU A 1 101 ? -7.984 14.25 -1.384 1 98.19 101 LEU A CA 1
ATOM 772 C C . LEU A 1 101 ? -8.227 15.445 -2.301 1 98.19 101 LEU A C 1
ATOM 774 O O . LEU A 1 101 ? -7.281 16.094 -2.756 1 98.19 101 LEU A O 1
ATOM 778 N N . ALA A 1 102 ? -9.469 15.727 -2.584 1 97.75 102 ALA A N 1
ATOM 779 C CA . ALA A 1 102 ? -9.82 16.859 -3.434 1 97.75 102 ALA A CA 1
ATOM 780 C C . ALA A 1 102 ? -9.414 18.172 -2.785 1 97.75 102 ALA A C 1
ATOM 782 O O . ALA A 1 102 ? -8.945 19.094 -3.467 1 97.75 102 ALA A O 1
ATOM 783 N N . ASN A 1 103 ? -9.555 18.281 -1.544 1 97.81 103 ASN A N 1
ATOM 784 C CA . ASN A 1 103 ? -9.273 19.516 -0.82 1 97.81 103 ASN A CA 1
ATOM 785 C C . ASN A 1 103 ? -7.809 19.609 -0.411 1 97.81 103 ASN A C 1
ATOM 787 O O . ASN A 1 103 ? -7.312 20.703 -0.092 1 97.81 103 ASN A O 1
ATOM 791 N N . LEU A 1 104 ? -7.199 18.5 -0.374 1 98.25 104 LEU A N 1
ATOM 792 C CA . LEU A 1 104 ? -5.789 18.406 -0.009 1 98.25 104 LEU A CA 1
ATOM 793 C C . LEU A 1 104 ? -5.031 17.531 -1.003 1 98.25 104 LEU A C 1
ATOM 795 O O . LEU A 1 104 ? -4.566 16.438 -0.652 1 98.25 104 LEU A O 1
ATOM 799 N N . PRO A 1 105 ? -4.875 18.094 -2.209 1 98.44 105 PRO A N 1
ATOM 800 C CA . PRO A 1 105 ? -4.199 17.266 -3.217 1 98.44 105 PRO A CA 1
ATOM 801 C C . PRO A 1 105 ? -2.744 16.969 -2.859 1 98.44 105 PRO A C 1
ATOM 803 O O . PRO A 1 105 ? -2.102 17.766 -2.164 1 98.44 105 PRO A O 1
ATOM 806 N N . PRO A 1 106 ? -2.217 15.852 -3.398 1 98.75 106 PRO A N 1
ATOM 807 C CA . PRO A 1 106 ? -0.833 15.484 -3.096 1 98.75 106 PRO A CA 1
ATOM 808 C C . PRO A 1 106 ? 0.167 16.562 -3.496 1 98.75 106 PRO A C 1
ATOM 810 O O . PRO A 1 106 ? 0.003 17.203 -4.535 1 98.75 106 PRO A O 1
ATOM 813 N N . ARG A 1 107 ? 1.093 16.781 -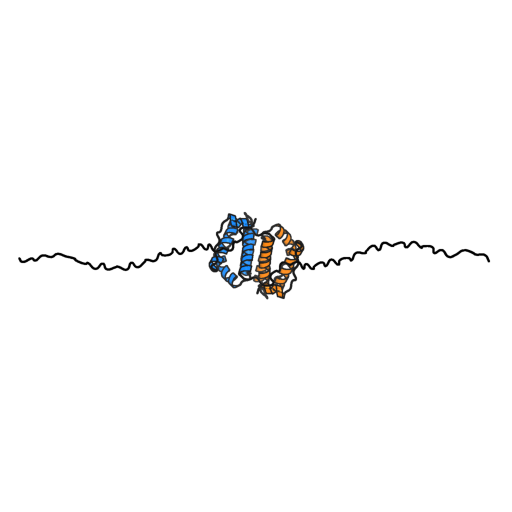2.676 1 98.81 107 ARG A N 1
ATOM 814 C CA . ARG A 1 107 ? 2.244 17.641 -2.975 1 98.81 107 ARG A CA 1
ATOM 815 C C . ARG A 1 107 ? 3.49 16.797 -3.229 1 98.81 107 ARG A C 1
ATOM 817 O O . ARG A 1 107 ? 4.02 16.172 -2.309 1 98.81 107 ARG A O 1
ATOM 824 N N . LEU A 1 108 ? 4 16.844 -4.461 1 98.81 108 LEU A N 1
ATOM 825 C CA . LEU A 1 108 ? 4.961 15.836 -4.895 1 98.81 108 LEU A CA 1
ATOM 826 C C . LEU A 1 108 ? 6.191 16.484 -5.516 1 98.81 108 LEU A C 1
ATOM 828 O O . LEU A 1 108 ? 6.949 15.836 -6.234 1 98.81 108 LEU A O 1
ATOM 832 N N . ASP A 1 109 ? 6.371 17.719 -5.246 1 98.62 109 ASP A N 1
ATOM 833 C CA . ASP A 1 109 ? 7.449 18.469 -5.895 1 98.62 109 ASP A CA 1
ATOM 834 C C . ASP A 1 109 ? 8.773 18.25 -5.16 1 98.62 109 ASP A C 1
ATOM 836 O O . ASP A 1 109 ? 9.828 18.656 -5.648 1 98.62 109 ASP A O 1
ATOM 840 N N . SER A 1 110 ? 8.781 17.641 -4.047 1 98.62 110 SER A N 1
ATOM 841 C CA . SER A 1 110 ? 9.977 17.266 -3.299 1 98.62 110 SER A CA 1
ATOM 842 C C . SER A 1 110 ? 9.664 16.188 -2.264 1 98.62 110 SER A C 1
ATOM 844 O O . SER A 1 110 ? 8.5 15.945 -1.943 1 98.62 110 SER A O 1
ATOM 846 N N . ARG A 1 111 ? 10.734 15.539 -1.727 1 98.38 111 ARG A N 1
ATOM 847 C CA . ARG A 1 111 ? 10.562 14.617 -0.615 1 98.38 111 ARG A CA 1
ATOM 848 C C . ARG A 1 111 ? 9.898 15.305 0.574 1 98.38 111 ARG A C 1
ATOM 850 O O . ARG A 1 111 ? 8.977 14.75 1.18 1 98.38 111 ARG A O 1
ATOM 857 N N . GLU A 1 112 ? 10.391 16.516 0.898 1 98.38 112 GLU A N 1
ATOM 858 C CA . GLU A 1 112 ? 9.852 17.281 2.018 1 98.38 112 GLU A CA 1
ATOM 859 C C . GLU A 1 112 ? 8.359 17.531 1.854 1 98.38 112 GLU A C 1
ATOM 861 O O . GLU A 1 112 ? 7.582 17.297 2.785 1 98.38 112 GLU A O 1
ATOM 866 N N . SER A 1 113 ? 7.98 17.938 0.664 1 98.62 113 SER A N 1
ATOM 867 C CA . SER A 1 113 ? 6.57 18.219 0.404 1 98.62 113 SER A CA 1
ATOM 868 C C . SER A 1 113 ? 5.727 16.953 0.529 1 98.62 113 SER A C 1
ATOM 870 O O . SER A 1 113 ? 4.621 17 1.072 1 98.62 113 SER A O 1
ATOM 872 N N . PHE A 1 114 ? 6.234 15.914 0.019 1 98.88 114 PHE A N 1
ATOM 873 C CA . PHE A 1 114 ? 5.488 14.656 0.023 1 98.88 114 PHE A CA 1
ATOM 874 C C . PHE A 1 114 ? 5.312 14.141 1.443 1 98.88 114 PHE A C 1
ATOM 876 O O . PHE A 1 114 ? 4.219 13.727 1.831 1 98.88 114 PHE A O 1
ATOM 883 N N . VAL A 1 115 ? 6.359 14.148 2.248 1 98.56 115 VAL A N 1
ATOM 884 C CA . VAL A 1 115 ? 6.285 13.617 3.605 1 98.56 115 VAL A CA 1
ATOM 885 C C . VAL A 1 115 ? 5.336 14.477 4.441 1 98.56 115 VAL A C 1
ATOM 887 O O . VAL A 1 115 ? 4.582 13.953 5.266 1 98.56 115 VAL A O 1
ATOM 890 N N . LEU A 1 116 ? 5.355 15.711 4.27 1 98.69 116 LEU A N 1
ATOM 891 C CA . LEU A 1 116 ? 4.465 16.594 5.016 1 98.69 116 LEU A CA 1
ATOM 892 C C . LEU A 1 116 ? 3.018 16.391 4.578 1 98.69 116 LEU A C 1
ATOM 894 O O . LEU A 1 116 ? 2.105 16.438 5.402 1 98.69 116 LEU A O 1
ATOM 898 N N . TRP A 1 117 ? 2.828 16.281 3.324 1 98.88 117 TRP A N 1
ATOM 899 C CA . TRP A 1 117 ? 1.48 15.992 2.84 1 98.88 117 TRP A CA 1
ATOM 900 C C . TRP A 1 117 ? 0.947 14.695 3.436 1 98.88 117 TRP A C 1
ATOM 902 O O . TRP A 1 117 ? -0.206 14.633 3.869 1 98.88 117 TRP A O 1
ATOM 912 N N . ALA A 1 118 ? 1.787 13.664 3.422 1 98.69 118 ALA A N 1
ATOM 913 C CA . ALA A 1 118 ? 1.368 12.375 3.961 1 98.69 118 ALA A CA 1
ATOM 914 C C . ALA A 1 118 ? 0.908 12.508 5.41 1 98.69 118 ALA A C 1
ATOM 916 O O . ALA A 1 118 ? -0.097 11.914 5.809 1 98.69 118 ALA A O 1
ATOM 917 N N . CYS A 1 119 ? 1.635 13.281 6.145 1 98.56 119 CYS A N 1
ATOM 918 C CA . CYS A 1 119 ? 1.252 13.523 7.531 1 98.56 119 CYS A CA 1
ATOM 919 C C . CYS A 1 119 ? -0.054 14.312 7.605 1 98.56 119 CYS A C 1
ATOM 921 O O . CYS A 1 119 ? -0.947 13.961 8.383 1 98.56 119 CYS A O 1
ATOM 923 N N . ALA A 1 120 ? -0.192 15.312 6.801 1 98.62 120 ALA A N 1
ATOM 924 C CA . ALA A 1 120 ? -1.376 16.172 6.812 1 98.62 120 ALA A CA 1
ATOM 925 C C . ALA A 1 120 ? -2.629 15.375 6.445 1 98.62 120 ALA A C 1
ATOM 927 O O . ALA A 1 120 ? -3.66 15.492 7.113 1 98.62 120 ALA A O 1
ATOM 928 N N . VAL A 1 121 ? -2.5 14.625 5.406 1 98.69 121 VAL A N 1
ATOM 929 C CA . VAL A 1 121 ? -3.674 13.891 4.953 1 98.69 121 VAL A CA 1
ATOM 930 C C . VAL A 1 121 ? -4.027 12.805 5.973 1 98.69 121 VAL A C 1
ATOM 932 O O . VAL A 1 121 ? -5.203 12.508 6.184 1 98.69 121 VAL A O 1
ATOM 935 N N . HIS A 1 122 ? -3.006 12.156 6.586 1 98.5 122 HIS A N 1
ATOM 936 C CA . HIS A 1 122 ? -3.246 11.203 7.668 1 98.5 122 HIS A CA 1
ATOM 937 C C . HIS A 1 122 ? -4.02 11.859 8.812 1 98.5 122 HIS A C 1
ATOM 939 O O . HIS A 1 122 ? -4.973 11.281 9.328 1 98.5 122 HIS A O 1
ATOM 945 N N . ASN A 1 123 ? -3.633 13.055 9.156 1 98.44 123 ASN A N 1
ATOM 946 C CA . ASN A 1 123 ? -4.293 13.781 10.242 1 98.44 123 ASN A CA 1
ATOM 947 C C . ASN A 1 123 ? -5.719 14.172 9.859 1 98.44 123 ASN A C 1
ATOM 949 O O . ASN A 1 123 ? -6.605 14.203 10.719 1 98.44 123 ASN A O 1
ATOM 953 N N . LYS A 1 124 ? -5.914 14.477 8.648 1 98.62 124 LYS A N 1
ATOM 954 C CA . LYS A 1 124 ? -7.277 14.781 8.219 1 98.62 124 LYS A CA 1
ATOM 955 C C . LYS A 1 124 ? -8.188 13.57 8.391 1 98.62 124 LYS A C 1
ATOM 957 O O . LYS A 1 124 ? -9.328 13.703 8.844 1 98.62 124 LYS A O 1
ATOM 962 N N . VAL A 1 125 ? -7.711 12.398 8.031 1 98.31 125 VAL A N 1
ATOM 963 C CA . VAL A 1 125 ? -8.469 11.172 8.25 1 98.31 125 VAL A CA 1
ATOM 964 C C . VAL A 1 125 ? -8.688 10.961 9.75 1 98.31 125 VAL A C 1
ATOM 966 O O . VAL A 1 125 ? -9.789 10.602 10.172 1 98.31 125 VAL A O 1
ATOM 969 N N . ASN A 1 126 ? -7.621 11.188 10.516 1 97.75 126 ASN A N 1
ATOM 970 C CA . ASN A 1 126 ? -7.734 11.039 11.969 1 97.75 126 ASN A CA 1
ATOM 971 C C . ASN A 1 126 ? -8.805 11.961 12.547 1 97.75 126 ASN A C 1
ATOM 973 O O . ASN A 1 126 ? -9.539 11.57 13.453 1 97.75 126 ASN A O 1
ATOM 977 N N . GLU A 1 127 ? -8.836 13.133 12.102 1 97.75 127 GLU A N 1
ATOM 978 C CA . GLU A 1 127 ? -9.875 14.062 12.539 1 97.75 127 GLU A CA 1
ATOM 979 C C . GLU A 1 127 ? -11.266 13.5 12.281 1 97.75 127 GLU A C 1
ATOM 981 O O . GLU A 1 127 ? -12.141 13.562 13.156 1 97.75 127 GLU A O 1
ATOM 986 N N . ASP A 1 128 ? -11.453 12.93 11.133 1 96.31 128 ASP A N 1
ATOM 987 C CA . ASP A 1 128 ? -12.75 12.398 10.727 1 96.31 128 ASP A CA 1
ATOM 988 C C . ASP A 1 128 ? -13.188 11.258 11.641 1 96.31 128 ASP A C 1
ATOM 990 O O . ASP A 1 128 ? -14.383 11.078 11.898 1 96.31 128 ASP A O 1
ATOM 994 N N . ILE A 1 129 ? -12.25 10.508 12.125 1 96.06 129 ILE A N 1
ATOM 995 C CA . ILE A 1 129 ? -12.617 9.32 12.883 1 96.06 129 ILE A CA 1
ATOM 996 C C . ILE A 1 129 ? -12.328 9.547 14.367 1 96.06 129 ILE A C 1
ATOM 998 O O . ILE A 1 129 ? -12.32 8.594 15.148 1 96.06 129 ILE A O 1
ATOM 1002 N N . SER A 1 130 ? -12 10.781 14.734 1 96.69 130 SER A N 1
ATOM 1003 C CA . SER A 1 130 ? -11.75 11.195 16.109 1 96.69 130 SER A CA 1
ATOM 1004 C C . SER A 1 130 ? -10.586 10.43 16.719 1 96.69 130 SER A C 1
ATOM 1006 O O . SER A 1 130 ? -10.641 10.023 17.875 1 96.69 130 SER A O 1
ATOM 1008 N N . ALA A 1 131 ? -9.672 10.156 15.867 1 96.25 131 ALA A N 1
ATOM 1009 C CA . ALA A 1 131 ? -8.406 9.586 16.328 1 96.25 131 ALA A CA 1
ATOM 1010 C C . ALA A 1 131 ? -7.41 10.68 16.688 1 96.25 131 ALA A C 1
ATOM 1012 O O . ALA A 1 131 ? -7.574 11.836 16.281 1 96.25 131 ALA A O 1
ATOM 1013 N N . PRO A 1 132 ? -6.418 10.328 17.453 1 96.06 132 PRO A N 1
ATOM 1014 C CA . PRO A 1 132 ? -5.414 11.328 17.812 1 96.06 132 PRO A CA 1
ATOM 1015 C C . PRO A 1 132 ? -4.641 11.852 16.609 1 96.06 132 PRO A C 1
ATOM 1017 O O . PRO A 1 132 ? -4.406 11.109 15.648 1 96.06 132 PRO A O 1
ATOM 1020 N N . LEU A 1 133 ? -4.266 13.109 16.703 1 96.88 133 LEU A N 1
ATOM 1021 C CA . LEU A 1 133 ? -3.459 13.727 15.648 1 96.88 133 LEU A CA 1
ATOM 1022 C C . LEU A 1 133 ? -1.972 13.531 15.922 1 96.88 133 LEU A C 1
ATOM 1024 O O . LEU A 1 133 ? -1.567 13.328 17.062 1 96.88 133 LEU A O 1
ATOM 1028 N N . TYR A 1 134 ? -1.238 13.586 14.906 1 93.75 134 TYR A N 1
ATOM 1029 C CA . TYR A 1 134 ? 0.212 13.453 14.984 1 93.75 134 TYR A CA 1
ATOM 1030 C C . TYR A 1 134 ? 0.899 14.781 14.664 1 93.75 134 TYR A C 1
ATOM 1032 O O . TYR A 1 134 ? 0.465 15.508 13.766 1 93.75 134 TYR A O 1
ATOM 1040 N N . ALA A 1 135 ? 1.953 15.008 15.43 1 94.19 135 ALA A N 1
ATOM 1041 C CA . ALA A 1 135 ? 2.809 16.125 15.047 1 94.19 135 ALA A CA 1
ATOM 1042 C C . ALA A 1 135 ? 3.594 15.812 13.781 1 94.19 135 ALA A C 1
ATOM 1044 O O . ALA A 1 135 ? 4.191 14.742 13.656 1 94.19 135 ALA A O 1
ATOM 1045 N N . CYS A 1 136 ? 3.549 16.75 12.867 1 94.69 136 CYS A N 1
ATOM 1046 C CA . CYS A 1 136 ? 4.234 16.547 11.602 1 94.69 136 CYS A CA 1
ATOM 1047 C C . CYS A 1 136 ? 5.625 17.156 11.625 1 94.69 136 CYS A C 1
ATOM 1049 O O . CYS A 1 136 ? 5.895 18.125 10.891 1 94.69 136 CYS A O 1
ATOM 1051 N N . ASN A 1 137 ? 6.488 16.547 12.367 1 93.94 137 ASN A N 1
ATOM 1052 C CA . ASN A 1 137 ? 7.891 16.953 12.391 1 93.94 137 ASN A CA 1
ATOM 1053 C C . ASN A 1 137 ? 8.648 16.422 11.18 1 93.94 137 ASN A C 1
ATOM 1055 O O . ASN A 1 137 ? 8.742 15.219 10.977 1 93.94 137 ASN A O 1
ATOM 1059 N N . LEU A 1 138 ? 9.219 17.375 10.477 1 94.19 138 LEU A N 1
ATOM 1060 C CA . LEU A 1 138 ? 9.82 17.031 9.195 1 94.19 138 LEU A CA 1
ATOM 1061 C C . LEU A 1 138 ? 10.938 16.016 9.383 1 94.19 138 LEU A C 1
ATOM 1063 O O . LEU A 1 138 ? 11.008 15.016 8.656 1 94.19 138 LEU A O 1
ATOM 1067 N N . GLU A 1 139 ? 11.789 16.234 10.305 1 92.81 139 GLU A N 1
ATOM 1068 C CA . GLU A 1 139 ? 12.93 15.352 10.531 1 92.81 139 GLU A CA 1
ATOM 1069 C C . GLU A 1 139 ? 12.469 13.945 10.914 1 92.81 139 GLU A C 1
ATOM 1071 O O . GLU A 1 139 ? 13.016 12.953 10.43 1 92.81 139 GLU A O 1
ATOM 1076 N N . ALA A 1 140 ? 11.562 13.859 11.781 1 91.75 140 ALA A N 1
ATOM 1077 C CA . ALA A 1 140 ? 11.023 12.57 12.219 1 91.75 140 ALA A CA 1
ATOM 1078 C C . ALA A 1 140 ? 10.344 11.844 11.062 1 91.75 140 ALA A C 1
ATOM 1080 O O . ALA A 1 140 ? 10.484 10.625 10.914 1 91.75 140 ALA A O 1
ATOM 1081 N N . LEU A 1 141 ? 9.648 12.57 10.227 1 94.31 141 LEU A N 1
ATOM 1082 C CA . LEU A 1 141 ? 8.93 11.984 9.102 1 94.31 141 LEU A CA 1
ATOM 1083 C C . LEU A 1 141 ? 9.906 11.453 8.055 1 94.31 141 LEU A C 1
ATOM 1085 O O . LEU A 1 141 ? 9.719 10.359 7.523 1 94.31 141 LEU A O 1
ATOM 1089 N N . LYS A 1 142 ? 10.875 12.188 7.832 1 92.88 142 LYS A N 1
ATOM 1090 C CA . LYS A 1 142 ? 11.891 11.75 6.871 1 92.88 142 LYS A CA 1
ATOM 1091 C C . LYS A 1 142 ? 12.641 10.523 7.379 1 92.88 142 LYS A C 1
ATOM 1093 O O . LYS A 1 142 ? 13.078 9.688 6.586 1 92.88 142 LYS A O 1
ATOM 1098 N N . ALA A 1 143 ? 12.734 10.328 8.664 1 91.12 143 ALA A N 1
ATOM 1099 C CA . ALA A 1 143 ? 13.469 9.227 9.273 1 91.12 143 ALA A CA 1
ATOM 1100 C C . ALA A 1 143 ? 12.75 7.898 9.062 1 91.12 143 ALA A C 1
ATOM 1102 O O . ALA A 1 143 ? 13.336 6.828 9.25 1 91.12 143 ALA A O 1
ATOM 1103 N N . LEU A 1 144 ? 11.57 7.926 8.688 1 87.38 144 LEU A N 1
ATOM 1104 C CA . LEU A 1 144 ? 10.805 6.707 8.43 1 87.38 144 LEU A CA 1
ATOM 1105 C C . LEU A 1 144 ? 11.312 6 7.18 1 87.38 144 LEU A C 1
ATOM 1107 O O . LEU A 1 144 ? 10.984 4.836 6.941 1 87.38 144 LEU A O 1
ATOM 1111 N N . GLY A 1 145 ? 12.18 6.645 6.398 1 82.94 145 GLY A N 1
ATOM 1112 C CA . GLY A 1 145 ? 12.727 6.059 5.184 1 82.94 145 GLY A CA 1
ATOM 1113 C C . GLY A 1 145 ? 14.156 5.598 5.34 1 82.94 145 GLY A C 1
ATOM 1114 O O . GLY A 1 145 ? 14.812 5.238 4.355 1 82.94 145 GLY A O 1
ATOM 1115 N N . ARG A 1 146 ? 14.719 5.715 6.523 1 76.12 146 ARG A N 1
ATOM 1116 C CA . ARG A 1 146 ? 16.109 5.367 6.746 1 76.12 146 ARG A CA 1
ATOM 1117 C C . ARG A 1 146 ? 16.266 3.885 7.074 1 76.12 146 ARG A C 1
ATOM 1119 O O . ARG A 1 146 ? 15.344 3.268 7.617 1 76.12 146 ARG A O 1
ATOM 1126 N N . MET B 1 1 ? -35.25 57.156 99.688 1 26.34 1 MET B N 1
ATOM 1127 C CA . MET B 1 1 ? -34.5 55.875 99.625 1 26.34 1 MET B CA 1
ATOM 1128 C C . MET B 1 1 ? -34.688 55.219 98.25 1 26.34 1 MET B C 1
ATOM 1130 O O . MET B 1 1 ? -34.969 54.031 98.188 1 26.34 1 MET B O 1
ATOM 1134 N N . ARG B 1 2 ? -35.281 55.906 97.375 1 29.83 2 ARG B N 1
ATOM 1135 C C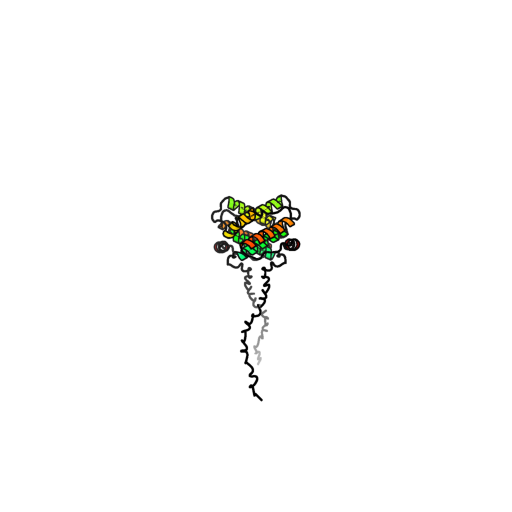A . ARG B 1 2 ? -35.844 55.531 96.125 1 29.83 2 ARG B CA 1
ATOM 1136 C C . ARG B 1 2 ? -34.781 54.969 95.188 1 29.83 2 ARG B C 1
ATOM 1138 O O . ARG B 1 2 ? -34.031 55.75 94.562 1 29.83 2 ARG B O 1
ATOM 1145 N N . GLU B 1 3 ? -34.188 53.75 95.5 1 27.47 3 GLU B N 1
ATOM 1146 C CA . GLU B 1 3 ? -32.969 53.188 95 1 27.47 3 GLU B CA 1
ATOM 1147 C C . GLU B 1 3 ? -33.156 52.75 93.562 1 27.47 3 GLU B C 1
ATOM 1149 O O . GLU B 1 3 ? -33.844 51.781 93.25 1 27.47 3 GLU B O 1
ATOM 1154 N N . ALA B 1 4 ? -33.281 53.469 92.562 1 33.97 4 ALA B N 1
ATOM 1155 C CA . ALA B 1 4 ? -33.719 53.188 91.188 1 33.97 4 ALA B CA 1
ATOM 1156 C C . ALA B 1 4 ? -32.656 52.406 90.438 1 33.97 4 ALA B C 1
ATOM 1158 O O . ALA B 1 4 ? -32.781 52.188 89.25 1 33.97 4 ALA B O 1
ATOM 1159 N N . PRO B 1 5 ? -31.766 51.562 91.062 1 24.34 5 PRO B N 1
ATOM 1160 C CA . PRO B 1 5 ? -30.5 51.562 90.375 1 24.34 5 PRO B CA 1
ATOM 1161 C C . PRO B 1 5 ? -30.625 50.938 88.938 1 24.34 5 PRO B C 1
ATOM 1163 O O . PRO B 1 5 ? -30.125 51.5 88 1 24.34 5 PRO B O 1
ATOM 1166 N N . ASP B 1 6 ? -30.766 49.531 88.75 1 24.23 6 ASP B N 1
ATOM 1167 C CA . ASP B 1 6 ? -29.703 48.688 88.312 1 24.23 6 ASP B CA 1
ATOM 1168 C C . ASP B 1 6 ? -29.75 48.531 86.75 1 24.23 6 ASP B C 1
ATOM 1170 O O . ASP B 1 6 ? -30.828 48.656 86.188 1 24.23 6 ASP B O 1
ATOM 1174 N N . THR B 1 7 ? -28.625 48.219 85.875 1 24.31 7 THR B N 1
ATOM 1175 C CA . THR B 1 7 ? -27.844 48.406 84.688 1 24.31 7 THR B CA 1
ATOM 1176 C C . THR B 1 7 ? -28.219 47.406 83.625 1 24.31 7 THR B C 1
ATOM 1178 O O . THR B 1 7 ? -28.281 47.75 82.438 1 24.31 7 THR B O 1
ATOM 1181 N N . HIS B 1 8 ? -28.344 46 83.812 1 25.12 8 HIS B N 1
ATOM 1182 C CA . HIS B 1 8 ? -27.375 45.156 83.125 1 25.12 8 HIS B CA 1
ATOM 1183 C C . HIS B 1 8 ? -27.719 45 81.688 1 25.12 8 HIS B C 1
ATOM 1185 O O . HIS B 1 8 ? -26.969 45.406 80.812 1 25.12 8 HIS B O 1
ATOM 1191 N N . ALA B 1 9 ? -27.797 43.594 81.062 1 27.05 9 ALA B N 1
ATOM 1192 C CA . ALA B 1 9 ? -27 42.75 80.188 1 27.05 9 ALA B CA 1
ATOM 1193 C C . ALA B 1 9 ? -27.719 42.531 78.812 1 27.05 9 ALA B C 1
ATOM 1195 O O . ALA B 1 9 ? -28.859 42.031 78.812 1 27.05 9 ALA B O 1
ATOM 1196 N N . GLU B 1 10 ? -27.484 43.375 77.812 1 28.34 10 GLU B N 1
ATOM 1197 C CA . GLU B 1 10 ? -28.047 43.281 76.5 1 28.34 10 GLU B CA 1
ATOM 1198 C C . GLU B 1 10 ? -27.641 41.969 75.812 1 28.34 10 GLU B C 1
ATOM 1200 O O . GLU B 1 10 ? -26.453 41.75 75.562 1 28.34 10 GLU B O 1
ATOM 1205 N N . THR B 1 11 ? -28.109 40.781 76.125 1 28.7 11 THR B N 1
ATOM 1206 C CA . THR B 1 11 ? -27.672 39.5 75.562 1 28.7 11 THR B CA 1
ATOM 1207 C C . THR B 1 11 ? -27.938 39.406 74.062 1 28.7 11 THR B C 1
ATOM 1209 O O . THR B 1 11 ? -29.094 39.375 73.625 1 28.7 11 THR B O 1
ATOM 1212 N N . SER B 1 12 ? -27.188 40.156 73.188 1 28.62 12 SER B N 1
ATOM 1213 C CA . SER B 1 12 ? -27.453 40.125 71.75 1 28.62 12 SER B CA 1
ATOM 1214 C C . SER B 1 12 ? -27.328 38.688 71.188 1 28.62 12 SER B C 1
ATOM 1216 O O . SER B 1 12 ? -26.391 37.969 71.562 1 28.62 12 SER B O 1
ATOM 1218 N N . PRO B 1 13 ? -28.359 38 70.812 1 26.83 13 PRO B N 1
ATOM 1219 C CA . PRO B 1 13 ? -28.344 36.625 70.312 1 26.83 13 PRO B CA 1
ATOM 1220 C C . PRO B 1 13 ? -27.5 36.469 69.062 1 26.83 13 PRO B C 1
ATOM 1222 O O . PRO B 1 13 ? -27.469 37.375 68.25 1 26.83 13 PRO B O 1
ATOM 1225 N N . SER B 1 14 ? -26.234 35.969 69.062 1 25.98 14 SER B N 1
ATOM 1226 C CA . SER B 1 14 ? -25.234 35.656 68.062 1 25.98 14 SER B CA 1
ATOM 1227 C C . SER B 1 14 ? -25.797 34.688 67 1 25.98 14 SER B C 1
ATOM 1229 O O . SER B 1 14 ? -26.188 33.562 67.312 1 25.98 14 SER B O 1
ATOM 1231 N N . SER B 1 15 ? -26.594 35.156 66 1 25.95 15 SER B N 1
ATOM 1232 C CA . SER B 1 15 ? -27.109 34.312 64.938 1 25.95 15 SER B CA 1
ATOM 1233 C C . SER B 1 15 ? -25.984 33.594 64.188 1 25.95 15 SER B C 1
ATOM 1235 O O . SER B 1 15 ? -25 34.219 63.812 1 25.95 15 SER B O 1
ATOM 1237 N N . SER B 1 16 ? -25.672 32.344 64.5 1 26.28 16 SER B N 1
ATOM 1238 C CA . SER B 1 16 ? -24.688 31.391 64 1 26.28 16 SER B CA 1
ATOM 1239 C C . SER B 1 16 ? -24.844 31.203 62.469 1 26.28 16 SER B C 1
ATOM 1241 O O . SER B 1 16 ? -25.844 30.656 62.031 1 26.28 16 SER B O 1
ATOM 1243 N N . ALA B 1 17 ? -24.516 32.219 61.688 1 27.41 17 ALA B N 1
ATOM 1244 C CA . ALA B 1 17 ? -24.547 32.062 60.219 1 27.41 17 ALA B CA 1
ATOM 1245 C C . ALA B 1 17 ? -23.797 30.797 59.812 1 27.41 17 ALA B C 1
ATOM 1247 O O . ALA B 1 17 ? -22.672 30.562 60.25 1 27.41 17 ALA B O 1
ATOM 1248 N N . ALA B 1 18 ? -24.484 29.703 59.469 1 27.78 18 ALA B N 1
ATOM 1249 C CA . ALA B 1 18 ? -24.047 28.406 58.938 1 27.78 18 ALA B CA 1
ATOM 1250 C C . ALA B 1 18 ? -23.188 28.594 57.688 1 27.78 18 ALA B C 1
ATOM 1252 O O . ALA B 1 18 ? -23.625 29.234 56.719 1 27.78 18 ALA B O 1
ATOM 1253 N N . SER B 1 19 ? -21.844 28.812 57.812 1 26.61 19 SER B N 1
ATOM 1254 C CA . SER B 1 19 ? -20.859 28.938 56.75 1 26.61 19 SER B CA 1
ATOM 1255 C C . SER B 1 19 ? -20.969 27.781 55.75 1 26.61 19 SER B C 1
ATOM 1257 O O . SER B 1 19 ? -21.031 26.609 56.156 1 26.61 19 SER B O 1
ATOM 1259 N N . CYS B 1 20 ? -21.781 27.922 54.719 1 28.34 20 CYS B N 1
ATOM 1260 C CA . CYS B 1 20 ? -21.828 26.938 53.656 1 28.34 20 CYS B CA 1
ATOM 1261 C C . CYS B 1 20 ? -20.422 26.531 53.219 1 28.34 20 CYS B C 1
ATOM 1263 O O . CYS B 1 20 ? -19.578 27.391 52.969 1 28.34 20 CYS B O 1
ATOM 1265 N N . PRO B 1 21 ? -19.859 25.438 53.75 1 29.28 21 PRO B N 1
ATOM 1266 C CA . PRO B 1 21 ? -18.516 25 53.344 1 29.28 21 PRO B CA 1
ATOM 1267 C C . PRO B 1 21 ? -18.312 25 51.844 1 29.28 21 PRO B C 1
ATOM 1269 O O . PRO B 1 21 ? -19.141 24.438 51.094 1 29.28 21 PRO B O 1
ATOM 1272 N N . CYS B 1 22 ? -17.984 26.141 51.219 1 25.42 22 CYS B N 1
ATOM 1273 C CA . CYS B 1 22 ? -17.562 26.109 49.812 1 25.42 22 CYS B CA 1
ATOM 1274 C C . CYS B 1 22 ? -16.578 24.984 49.594 1 25.42 22 CYS B C 1
ATOM 1276 O O . CYS B 1 22 ? -15.547 24.906 50.25 1 25.42 22 CYS B O 1
ATOM 1278 N N . GLY B 1 23 ? -17.109 23.75 49.469 1 26.19 23 GLY B N 1
ATOM 1279 C CA . GLY B 1 23 ? -16.312 22.594 49.094 1 26.19 23 GLY B CA 1
ATOM 1280 C C . GLY B 1 23 ? -15.242 22.906 48.062 1 26.19 23 GLY B C 1
ATOM 1281 O O . GLY B 1 23 ? -15.398 23.844 47.281 1 26.19 23 GLY B O 1
ATOM 1282 N N . SER B 1 24 ? -13.938 22.734 48.406 1 28.23 24 SER B N 1
ATOM 1283 C CA . SER B 1 24 ? -12.711 22.766 47.625 1 28.23 24 SER B CA 1
ATOM 1284 C C . SER B 1 24 ? -12.914 22.141 46.25 1 28.23 24 SER B C 1
ATOM 1286 O O . SER B 1 24 ? -13.414 21.016 46.125 1 28.23 24 SER B O 1
ATOM 1288 N N . SER B 1 25 ? -13.273 23 45.312 1 27.33 25 SER B N 1
ATOM 1289 C CA . SER B 1 25 ? -13.273 22.562 43.906 1 27.33 25 SER B CA 1
ATOM 1290 C C . SER B 1 25 ? -12.039 21.719 43.594 1 27.33 25 SER B C 1
ATOM 1292 O O . SER B 1 25 ? -10.906 22.203 43.75 1 27.33 25 SER B O 1
ATOM 1294 N N . ALA B 1 26 ? -12.047 20.438 44.031 1 28.98 26 ALA B N 1
ATOM 1295 C CA . ALA B 1 26 ? -11.031 19.5 43.562 1 28.98 26 ALA B CA 1
ATOM 1296 C C . ALA B 1 26 ? -10.633 19.797 42.125 1 28.98 26 ALA B C 1
ATOM 1298 O O . ALA B 1 26 ? -11.492 19.969 41.25 1 28.98 26 ALA B O 1
ATOM 1299 N N . GLU B 1 27 ? -9.586 20.641 41.969 1 31.56 27 GLU B N 1
ATOM 1300 C CA . GLU B 1 27 ? -8.93 20.703 40.656 1 31.56 27 GLU B CA 1
ATOM 1301 C C . GLU B 1 27 ? -8.828 19.312 40.031 1 31.56 27 GLU B C 1
ATOM 1303 O O . GLU B 1 27 ? -8.234 18.406 40.625 1 31.56 27 GLU B O 1
ATOM 1308 N N . ALA B 1 28 ? -9.945 18.812 39.469 1 31.69 28 ALA B N 1
ATOM 1309 C CA . ALA B 1 28 ? -9.828 17.609 38.656 1 31.69 28 ALA B CA 1
ATOM 1310 C C . ALA B 1 28 ? -8.547 17.641 37.812 1 31.69 28 ALA B C 1
ATOM 1312 O O . ALA B 1 28 ? -8.344 18.547 37 1 31.69 28 ALA B O 1
ATOM 1313 N N . ARG B 1 29 ? -7.445 17.281 38.406 1 27.14 29 ARG B N 1
ATOM 1314 C CA . ARG B 1 29 ? -6.27 16.969 37.594 1 27.14 29 ARG B CA 1
ATOM 1315 C C . ARG B 1 29 ? -6.66 16.203 36.344 1 27.14 29 ARG B C 1
ATOM 1317 O O . ARG B 1 29 ? -7.199 15.094 36.438 1 27.14 29 ARG B O 1
ATOM 1324 N N . VAL B 1 30 ? -7.32 16.875 35.438 1 30.44 30 VAL B N 1
ATOM 1325 C CA . VAL B 1 30 ? -7.32 16.188 34.156 1 30.44 30 VAL B CA 1
ATOM 1326 C C . VAL B 1 30 ? -5.965 15.516 33.938 1 30.44 30 VAL B C 1
ATOM 1328 O O . VAL B 1 30 ? -4.922 16.172 34.031 1 30.44 30 VAL B O 1
ATOM 1331 N N . SER B 1 31 ? -5.734 14.383 34.531 1 30.14 31 SER B N 1
ATOM 1332 C CA . SER B 1 31 ? -4.57 13.609 34.125 1 30.14 31 SER B CA 1
ATOM 1333 C C . SER B 1 31 ? -4.34 13.727 32.625 1 30.14 31 SER B C 1
ATOM 1335 O O . SER B 1 31 ? -5.289 13.648 31.828 1 30.14 31 SER B O 1
ATOM 1337 N N . PRO B 1 32 ? -3.398 14.586 32.219 1 30.86 32 PRO B N 1
ATOM 1338 C CA . PRO B 1 32 ? -3.064 14.492 30.797 1 30.86 32 PRO B CA 1
ATOM 1339 C C . PRO B 1 32 ? -3.027 13.055 30.297 1 30.86 32 PRO B C 1
ATOM 1341 O O . PRO B 1 32 ? -2.141 12.289 30.688 1 30.86 32 PRO B O 1
ATOM 1344 N N . GLN B 1 33 ? -3.957 12.25 30.547 1 30.08 33 GLN B N 1
ATOM 1345 C CA . GLN B 1 33 ? -3.867 11.07 29.703 1 30.08 33 GLN B CA 1
ATOM 1346 C C . GLN B 1 33 ? -3.396 11.43 28.297 1 30.08 33 GLN B C 1
ATOM 1348 O O . GLN B 1 33 ? -4.164 11.969 27.5 1 30.08 33 GLN B O 1
ATOM 1353 N N . LEU B 1 34 ? -2.383 12.188 28.188 1 31.41 34 LEU B N 1
ATOM 1354 C CA . LEU B 1 34 ? -1.699 12.078 26.891 1 31.41 34 LEU B CA 1
ATOM 1355 C C . LEU B 1 34 ? -1.895 10.695 26.297 1 31.41 34 LEU B C 1
ATOM 1357 O O . LEU B 1 34 ? -1.472 9.688 26.875 1 31.41 34 LEU B O 1
ATOM 1361 N N . ARG B 1 35 ? -3.037 10.234 26 1 31.75 35 ARG B N 1
ATOM 1362 C CA . ARG B 1 35 ? -3.453 9.086 25.203 1 31.75 35 ARG B CA 1
ATOM 1363 C C . ARG B 1 35 ? -2.289 8.531 24.391 1 31.75 35 ARG B C 1
ATOM 1365 O O . ARG B 1 35 ? -1.412 9.289 23.953 1 31.75 35 ARG B O 1
ATOM 1372 N N . GLU B 1 36 ? -1.759 7.359 24.766 1 33.38 36 GLU B N 1
ATOM 1373 C CA . GLU B 1 36 ? -0.874 6.527 23.969 1 33.38 36 GLU B CA 1
ATOM 1374 C C . GLU B 1 36 ? -1.126 6.734 22.469 1 33.38 36 GLU B C 1
ATOM 1376 O O . GLU B 1 36 ? -2.088 6.195 21.922 1 33.38 36 GLU B O 1
ATOM 1381 N N . ALA B 1 37 ? -1.218 7.867 22 1 35.41 37 ALA B N 1
ATOM 1382 C CA . ALA B 1 37 ? -1.066 7.871 20.547 1 35.41 37 ALA B CA 1
ATOM 1383 C C . ALA B 1 37 ? -0.371 6.602 20.078 1 35.41 37 ALA B C 1
ATOM 1385 O O . ALA B 1 37 ? 0.665 6.207 20.609 1 35.41 37 ALA B O 1
ATOM 1386 N N . GLY B 1 38 ? -1.018 5.523 19.938 1 35.69 38 GLY B N 1
ATOM 1387 C CA . GLY B 1 38 ? -0.328 4.375 19.375 1 35.69 38 GLY B CA 1
ATOM 1388 C C . GLY B 1 38 ? 1.05 4.707 18.828 1 35.69 38 GLY B C 1
ATOM 1389 O O . GLY B 1 38 ? 1.2 5.625 18.016 1 35.69 38 GLY B O 1
ATOM 1390 N N . LYS B 1 39 ? 2.043 4.574 19.672 1 40.06 39 LYS B N 1
ATOM 1391 C CA . LYS B 1 39 ? 3.469 4.781 19.438 1 40.06 39 LYS B CA 1
ATOM 1392 C C . LYS B 1 39 ? 3.863 4.359 18.031 1 40.06 39 LYS B C 1
ATOM 1394 O O . LYS B 1 39 ? 3.936 3.166 17.719 1 40.06 39 LYS B O 1
ATOM 1399 N N . VAL B 1 40 ? 3.32 4.922 17.031 1 49.78 40 VAL B N 1
ATOM 1400 C CA . VAL B 1 40 ? 4.09 4.711 15.797 1 49.78 40 VAL B CA 1
ATOM 1401 C C . VAL B 1 40 ? 5.566 4.527 16.141 1 49.78 40 VAL B C 1
ATOM 1403 O O . VAL B 1 40 ? 6.148 5.34 16.859 1 49.78 40 VAL B O 1
ATOM 1406 N N . SER B 1 41 ? 5.887 3.285 16.469 1 51.22 41 SER B N 1
ATOM 1407 C CA . SER B 1 41 ? 7.328 3.148 16.641 1 51.22 41 SER B CA 1
ATOM 1408 C C . SER B 1 41 ? 8.078 4.254 15.906 1 51.22 41 SER B C 1
ATOM 1410 O O . SER B 1 41 ? 7.781 4.551 14.75 1 51.22 41 SER B O 1
ATOM 1412 N N . LYS B 1 42 ? 8.688 5.066 16.609 1 63.66 42 LYS B N 1
ATOM 1413 C CA . LYS B 1 42 ? 9.523 6.168 16.141 1 63.66 42 LYS B CA 1
ATOM 1414 C C . LYS B 1 42 ? 10.602 5.664 15.18 1 63.66 42 LYS B C 1
ATOM 1416 O O . LYS B 1 42 ? 11.25 6.457 14.5 1 63.66 42 LYS B O 1
ATOM 1421 N N . LEU B 1 43 ? 10.727 4.293 15.172 1 77.19 43 LEU B N 1
ATOM 1422 C CA . LEU B 1 43 ? 11.773 3.803 14.281 1 77.19 43 LEU B CA 1
ATOM 1423 C C . LEU B 1 43 ? 11.203 3.463 12.906 1 77.19 43 LEU B C 1
ATOM 1425 O O . LEU B 1 43 ? 10.086 2.955 12.805 1 77.19 43 LEU B O 1
ATOM 1429 N N . PRO B 1 44 ? 11.938 3.719 11.977 1 87.56 44 PRO B N 1
ATOM 1430 C CA . PRO B 1 44 ? 11.492 3.33 10.633 1 87.56 44 PRO B CA 1
ATOM 1431 C C . PRO B 1 44 ? 11.273 1.825 10.5 1 87.56 44 PRO B C 1
ATOM 1433 O O . PRO B 1 44 ? 11.984 1.035 11.125 1 87.56 44 PRO B O 1
ATOM 1436 N N . PRO B 1 45 ? 10.266 1.465 9.773 1 92.44 45 PRO B N 1
ATOM 1437 C CA . PRO B 1 45 ? 10.094 0.029 9.539 1 92.44 45 PRO B CA 1
ATOM 1438 C C . PRO B 1 45 ? 11.281 -0.598 8.812 1 92.44 45 PRO B C 1
ATOM 1440 O O . PRO B 1 45 ? 11.891 0.039 7.949 1 92.44 45 PRO B O 1
ATOM 1443 N N . ASN B 1 46 ? 11.547 -1.82 9.18 1 92.62 46 ASN B N 1
ATOM 1444 C CA . ASN B 1 46 ? 12.547 -2.564 8.422 1 92.62 46 ASN B CA 1
ATOM 1445 C C . ASN B 1 46 ? 11.93 -3.266 7.215 1 92.62 46 ASN B C 1
ATOM 1447 O O . ASN B 1 46 ? 10.719 -3.164 6.984 1 92.62 46 ASN B O 1
ATOM 1451 N N . ARG B 1 47 ? 12.734 -3.887 6.441 1 93.69 47 ARG B N 1
ATOM 1452 C CA . ARG B 1 47 ? 12.32 -4.516 5.188 1 93.69 47 ARG B CA 1
ATOM 1453 C C . ARG B 1 47 ? 11.18 -5.504 5.422 1 93.69 47 ARG B C 1
ATOM 1455 O O . ARG B 1 47 ? 10.227 -5.555 4.648 1 93.69 47 ARG B O 1
ATOM 1462 N N . GLU B 1 48 ? 11.273 -6.289 6.48 1 94.31 48 GLU B N 1
ATOM 1463 C CA . GLU B 1 48 ? 10.242 -7.273 6.781 1 94.31 48 GLU B CA 1
ATOM 1464 C C . GLU B 1 48 ? 8.914 -6.598 7.133 1 94.31 48 GLU B C 1
ATOM 1466 O O . GLU B 1 48 ? 7.848 -7.055 6.719 1 94.31 48 GLU B O 1
ATOM 1471 N N . GLN B 1 49 ? 9.016 -5.574 7.934 1 95.5 49 GLN B N 1
ATOM 1472 C CA . GLN B 1 49 ? 7.816 -4.855 8.352 1 95.5 49 GLN B CA 1
ATOM 1473 C C . GLN B 1 49 ? 7.137 -4.184 7.16 1 95.5 49 GLN B C 1
ATOM 1475 O O . GLN B 1 49 ? 5.914 -4.266 7.012 1 95.5 49 GLN B O 1
ATOM 1480 N N . ILE B 1 50 ? 7.953 -3.51 6.379 1 97.06 50 ILE B N 1
ATOM 1481 C CA . ILE B 1 50 ? 7.371 -2.848 5.215 1 97.06 50 ILE B CA 1
ATOM 1482 C C . ILE B 1 50 ? 6.84 -3.893 4.238 1 97.06 50 ILE B C 1
ATOM 1484 O O . ILE B 1 50 ? 5.797 -3.691 3.609 1 97.06 50 ILE B O 1
ATOM 1488 N N . GLY B 1 51 ? 7.562 -4.961 4.098 1 97.19 51 GLY B N 1
ATOM 1489 C CA . GLY B 1 51 ? 7.078 -6.051 3.266 1 97.19 51 GLY B CA 1
ATOM 1490 C C . GLY B 1 51 ? 5.734 -6.594 3.715 1 97.19 51 GLY B C 1
ATOM 1491 O O . GLY B 1 51 ? 4.82 -6.75 2.904 1 97.19 51 GLY B O 1
ATOM 1492 N N . ARG B 1 52 ? 5.598 -6.863 4.949 1 96.75 52 ARG B N 1
ATOM 1493 C CA . ARG B 1 52 ? 4.352 -7.391 5.492 1 96.75 52 ARG B CA 1
ATOM 1494 C C . ARG B 1 52 ? 3.201 -6.414 5.27 1 96.75 52 ARG B C 1
ATOM 1496 O O . ARG B 1 52 ? 2.096 -6.82 4.902 1 96.75 52 ARG B O 1
ATOM 1503 N N . ALA B 1 53 ? 3.477 -5.195 5.508 1 97.31 53 ALA B N 1
ATOM 1504 C CA . ALA B 1 53 ? 2.449 -4.184 5.285 1 97.31 53 ALA B CA 1
ATOM 1505 C C . ALA B 1 53 ? 2.045 -4.125 3.814 1 97.31 53 ALA B C 1
ATOM 1507 O O . ALA B 1 53 ? 0.856 -4.043 3.494 1 97.31 53 ALA B O 1
ATOM 1508 N N . SER B 1 54 ? 2.986 -4.18 2.938 1 98.19 54 SER B N 1
ATOM 1509 C CA . SER B 1 54 ? 2.748 -4.07 1.502 1 98.19 54 SER B CA 1
ATOM 1510 C C . SER B 1 54 ? 1.943 -5.258 0.983 1 98.19 54 SER B C 1
ATOM 1512 O O . SER B 1 54 ? 0.993 -5.082 0.217 1 98.19 54 SER B O 1
ATOM 1514 N N . TRP B 1 55 ? 2.275 -6.418 1.457 1 98.12 55 TRP B N 1
ATOM 1515 C CA . TRP B 1 55 ? 1.536 -7.605 1.043 1 98.12 55 TRP B CA 1
ATOM 1516 C C . TRP B 1 55 ? 0.109 -7.574 1.581 1 98.12 55 TRP B C 1
ATOM 1518 O O . TRP B 1 55 ? -0.833 -7.961 0.885 1 98.12 55 TRP B O 1
ATOM 1528 N N . ARG B 1 56 ? 0.004 -7.125 2.811 1 97.25 56 ARG B N 1
ATOM 1529 C CA . ARG B 1 56 ? -1.332 -7.008 3.385 1 97.25 56 ARG B CA 1
ATOM 1530 C C . ARG B 1 56 ? -2.215 -6.102 2.533 1 97.25 56 ARG B C 1
ATOM 1532 O O . ARG B 1 56 ? -3.369 -6.434 2.256 1 97.25 56 ARG B O 1
ATOM 1539 N N . VAL B 1 57 ? -1.701 -5.023 2.115 1 97.88 57 VAL B N 1
ATOM 1540 C CA . VAL B 1 57 ? -2.461 -4.066 1.318 1 97.88 57 VAL B CA 1
ATOM 1541 C C . VAL B 1 57 ? -2.795 -4.676 -0.042 1 97.88 57 VAL B C 1
ATOM 1543 O O . VAL B 1 57 ? -3.951 -4.652 -0.472 1 97.88 57 VAL B O 1
ATOM 1546 N N . LEU B 1 58 ? -1.803 -5.25 -0.694 1 98.25 58 LEU B N 1
ATOM 1547 C CA . LEU B 1 58 ? -2.01 -5.812 -2.025 1 98.25 58 LEU B CA 1
ATOM 1548 C C . LEU B 1 58 ? -3.049 -6.926 -1.989 1 98.25 58 LEU B C 1
ATOM 1550 O O . LEU B 1 58 ? -3.975 -6.941 -2.805 1 98.25 58 LEU B O 1
ATOM 1554 N N . HIS B 1 59 ? -2.936 -7.816 -1.032 1 98.25 59 HIS B N 1
ATOM 1555 C CA . HIS B 1 59 ? -3.855 -8.945 -0.954 1 98.25 59 HIS B CA 1
ATOM 1556 C C . HIS B 1 59 ? -5.266 -8.484 -0.609 1 98.25 59 HIS B C 1
ATOM 1558 O O . HIS B 1 59 ? -6.246 -9.023 -1.13 1 98.25 59 HIS B O 1
ATOM 1564 N N . SER B 1 60 ? -5.375 -7.562 0.262 1 97.69 60 SER B N 1
ATOM 1565 C CA . SER B 1 60 ? -6.691 -7.039 0.615 1 97.69 60 SER B CA 1
ATOM 1566 C C . SER B 1 60 ? -7.336 -6.328 -0.568 1 97.69 60 SER B C 1
ATOM 1568 O O . SER B 1 60 ? -8.539 -6.473 -0.805 1 97.69 60 SER B O 1
ATOM 1570 N N . MET B 1 61 ? -6.566 -5.555 -1.298 1 97.94 61 MET B N 1
ATOM 1571 C CA . MET B 1 61 ? -7.07 -4.883 -2.492 1 97.94 61 MET B CA 1
ATOM 1572 C C . MET B 1 61 ? -7.562 -5.895 -3.52 1 97.94 61 MET B C 1
ATOM 1574 O O . MET B 1 61 ? -8.641 -5.73 -4.094 1 97.94 61 MET B O 1
ATOM 1578 N N . ALA B 1 62 ? -6.734 -6.898 -3.729 1 98.56 62 ALA B N 1
ATOM 1579 C CA . ALA B 1 62 ? -7.113 -7.941 -4.676 1 98.56 62 ALA B CA 1
ATOM 1580 C C . ALA B 1 62 ? -8.406 -8.625 -4.25 1 98.56 62 ALA B C 1
ATOM 1582 O O . ALA B 1 62 ? -9.281 -8.891 -5.082 1 98.56 62 ALA B O 1
ATOM 1583 N N . ALA B 1 63 ? -8.547 -8.852 -2.969 1 98 63 ALA B N 1
ATOM 1584 C CA . ALA B 1 63 ? -9.688 -9.594 -2.436 1 98 63 ALA B CA 1
ATOM 1585 C C . ALA B 1 63 ? -10.969 -8.773 -2.543 1 98 63 ALA B C 1
ATOM 1587 O O . ALA B 1 63 ? -12.07 -9.328 -2.537 1 98 63 ALA B O 1
ATOM 1588 N N . ARG B 1 64 ? -10.82 -7.492 -2.672 1 97.44 64 ARG B N 1
ATOM 1589 C CA . ARG B 1 64 ? -11.992 -6.629 -2.742 1 97.44 64 ARG B CA 1
ATOM 1590 C C . ARG B 1 64 ? -12.195 -6.098 -4.156 1 97.44 64 ARG B C 1
ATOM 1592 O O . ARG B 1 64 ? -13.094 -5.281 -4.395 1 97.44 64 ARG B O 1
ATOM 1599 N N . TYR B 1 65 ? -11.328 -6.516 -5.062 1 97.88 65 TYR B N 1
ATOM 1600 C CA . TYR B 1 65 ? -11.453 -6.168 -6.473 1 97.88 65 TYR B CA 1
ATOM 1601 C C . TYR B 1 65 ? -12.773 -6.672 -7.043 1 97.88 65 TYR B C 1
ATOM 1603 O O . TYR B 1 65 ? -13.273 -7.727 -6.637 1 97.88 65 TYR B O 1
ATOM 1611 N N . PRO B 1 66 ? -13.383 -5.84 -7.969 1 97.69 66 PRO B N 1
ATOM 1612 C CA . PRO B 1 66 ? -14.656 -6.297 -8.516 1 97.69 66 PRO B CA 1
ATOM 1613 C C . PRO B 1 66 ? -14.562 -7.676 -9.172 1 97.69 66 PRO B C 1
ATOM 1615 O O . PRO B 1 66 ? -13.555 -7.992 -9.805 1 97.69 66 PRO B O 1
ATOM 1618 N N . GLU B 1 67 ? -15.68 -8.469 -9.039 1 97.75 67 GLU B N 1
ATOM 1619 C CA . GLU B 1 67 ? -15.742 -9.75 -9.727 1 97.75 67 GLU B CA 1
ATOM 1620 C C . GLU B 1 67 ? -15.641 -9.57 -11.234 1 97.75 67 GLU B C 1
ATOM 1622 O O . GLU B 1 67 ? -15.023 -10.391 -11.922 1 97.75 67 GLU B O 1
ATOM 1627 N N . VAL B 1 68 ? -16.406 -8.539 -11.641 1 98.19 68 VAL B N 1
ATOM 1628 C CA . VAL B 1 68 ? -16.391 -8.148 -13.047 1 98.19 68 VAL B CA 1
ATOM 1629 C C . VAL B 1 68 ? -15.93 -6.699 -13.18 1 98.19 68 VAL B C 1
ATOM 1631 O O . VAL B 1 68 ? -16.75 -5.777 -13.18 1 98.19 68 VAL B O 1
ATOM 1634 N N . PRO B 1 69 ? -14.625 -6.582 -13.398 1 98.44 69 PRO B N 1
ATOM 1635 C CA . PRO B 1 69 ? -14.086 -5.219 -13.438 1 98.44 69 PRO B CA 1
ATOM 1636 C C . PRO B 1 69 ? -14.414 -4.488 -14.734 1 98.44 69 PRO B C 1
ATOM 1638 O O . PRO B 1 69 ? -14.531 -5.121 -15.789 1 98.44 69 PRO B O 1
ATOM 1641 N N . THR B 1 70 ? -14.57 -3.182 -14.578 1 98.25 70 THR B N 1
ATOM 1642 C CA . THR B 1 70 ? -14.625 -2.312 -15.75 1 98.25 70 THR B CA 1
ATOM 1643 C C . THR B 1 70 ? -13.219 -1.984 -16.25 1 98.25 70 THR B C 1
ATOM 1645 O O . THR B 1 70 ? -12.227 -2.322 -15.586 1 98.25 70 THR B O 1
ATOM 1648 N N . SER B 1 71 ? -13.156 -1.321 -17.406 1 98.06 71 SER B N 1
ATOM 1649 C CA . SER B 1 71 ? -11.867 -0.875 -17.922 1 98.06 71 SER B CA 1
ATOM 1650 C C . SER B 1 71 ? -11.203 0.101 -16.953 1 98.06 71 SER B C 1
ATOM 1652 O O . SER B 1 71 ? -9.977 0.108 -16.828 1 98.06 71 SER B O 1
ATOM 1654 N N . ARG B 1 72 ? -11.977 0.884 -16.328 1 97.81 72 ARG B N 1
ATOM 1655 C CA . ARG B 1 72 ? -11.43 1.833 -15.367 1 97.81 72 ARG B CA 1
ATOM 1656 C C . ARG B 1 72 ? -10.773 1.107 -14.195 1 97.81 72 ARG B C 1
ATOM 1658 O O . ARG B 1 72 ? -9.672 1.461 -13.773 1 97.81 72 ARG B O 1
ATOM 1665 N N . HIS B 1 73 ? -11.43 0.106 -13.68 1 98 73 HIS B N 1
ATOM 1666 C CA . HIS B 1 73 ? -10.859 -0.698 -12.609 1 98 73 HIS B CA 1
ATOM 1667 C C . HIS B 1 73 ? -9.508 -1.279 -13.016 1 98 73 HIS B C 1
ATOM 1669 O O . HIS B 1 73 ? -8.547 -1.239 -12.242 1 98 73 HIS B O 1
ATOM 1675 N N . THR B 1 74 ? -9.492 -1.773 -14.172 1 98.56 74 THR B N 1
ATOM 1676 C CA . THR B 1 74 ? -8.289 -2.424 -14.68 1 98.56 74 THR B CA 1
ATOM 1677 C C . THR B 1 74 ? -7.141 -1.421 -14.797 1 98.56 74 THR B C 1
ATOM 1679 O O . THR B 1 74 ? -6.008 -1.713 -14.414 1 98.56 74 THR B O 1
ATOM 1682 N N . LEU B 1 75 ? -7.465 -0.267 -15.305 1 97.88 75 LEU B N 1
ATOM 1683 C CA . LEU B 1 75 ? -6.453 0.772 -15.461 1 97.88 75 LEU B CA 1
ATOM 1684 C C . LEU B 1 75 ? -5.938 1.238 -14.102 1 97.88 75 LEU B C 1
ATOM 1686 O O . LEU B 1 75 ? -4.73 1.412 -13.922 1 97.88 75 LEU B O 1
ATOM 1690 N N . GLU B 1 76 ? -6.824 1.382 -13.227 1 98 76 GLU B N 1
ATOM 1691 C CA . GLU B 1 76 ? -6.441 1.824 -11.883 1 98 76 GLU B CA 1
ATOM 1692 C C . GLU B 1 76 ? -5.566 0.786 -11.188 1 98 76 GLU B C 1
ATOM 1694 O O . GLU B 1 76 ? -4.562 1.132 -10.562 1 98 76 GLU B O 1
ATOM 1699 N N . ALA B 1 77 ? -5.938 -0.441 -11.312 1 98.81 77 ALA B N 1
ATOM 1700 C CA . ALA B 1 77 ? -5.168 -1.51 -10.68 1 98.81 77 ALA B CA 1
ATOM 1701 C C . ALA B 1 77 ? -3.781 -1.63 -11.312 1 98.81 77 ALA B C 1
ATOM 1703 O O . ALA B 1 77 ? -2.783 -1.783 -10.602 1 98.81 77 ALA B O 1
ATOM 1704 N N . ALA B 1 78 ? -3.689 -1.562 -12.578 1 98.5 78 ALA B N 1
ATOM 1705 C CA . ALA B 1 78 ? -2.402 -1.61 -13.266 1 98.5 78 ALA B CA 1
ATOM 1706 C C . ALA B 1 78 ? -1.515 -0.44 -12.852 1 98.5 78 ALA B C 1
ATOM 1708 O O . ALA B 1 78 ? -0.335 -0.625 -12.547 1 98.5 78 ALA B O 1
ATOM 1709 N N . ALA B 1 79 ? -2.123 0.711 -12.875 1 97.56 79 ALA B N 1
ATOM 1710 C CA . ALA B 1 79 ? -1.377 1.9 -12.477 1 97.56 79 ALA B CA 1
ATOM 1711 C C . ALA B 1 79 ? -0.841 1.754 -11.055 1 97.56 79 ALA B C 1
ATOM 1713 O O . ALA B 1 79 ? 0.306 2.109 -10.773 1 97.56 79 ALA B O 1
ATOM 1714 N N . TRP B 1 80 ? -1.649 1.241 -10.172 1 98.5 80 TRP B N 1
ATOM 1715 C CA . TRP B 1 80 ? -1.257 1.067 -8.773 1 98.5 80 TRP B CA 1
ATOM 1716 C C . TRP B 1 80 ? -0.072 0.115 -8.656 1 98.5 80 TRP B C 1
ATOM 1718 O O . TRP B 1 80 ? 0.926 0.434 -8.008 1 98.5 80 TRP B O 1
ATOM 1728 N N . ILE B 1 81 ? -0.116 -0.968 -9.336 1 98.62 81 ILE B N 1
ATOM 1729 C CA . ILE B 1 81 ? 0.913 -1.996 -9.227 1 98.62 81 ILE B CA 1
ATOM 1730 C C . ILE B 1 81 ? 2.223 -1.479 -9.812 1 98.62 81 ILE B C 1
ATOM 1732 O O . ILE B 1 81 ? 3.287 -1.629 -9.211 1 98.62 81 ILE B O 1
ATOM 1736 N N . PHE B 1 82 ? 2.191 -0.863 -10.93 1 97.75 82 PHE B N 1
ATOM 1737 C CA . PHE B 1 82 ? 3.412 -0.415 -11.594 1 97.75 82 PHE B CA 1
ATOM 1738 C C . PHE B 1 82 ? 4.031 0.762 -10.844 1 97.75 82 PHE B C 1
ATOM 1740 O O . PHE B 1 82 ? 5.25 0.832 -10.688 1 97.75 82 PHE B O 1
ATOM 1747 N N . ALA B 1 83 ? 3.184 1.667 -10.453 1 97.69 83 ALA B N 1
ATOM 1748 C CA . ALA B 1 83 ? 3.703 2.777 -9.656 1 97.69 83 ALA B CA 1
ATOM 1749 C C . ALA B 1 83 ? 4.266 2.283 -8.328 1 97.69 83 ALA B C 1
ATOM 1751 O O . ALA B 1 83 ? 5.309 2.756 -7.875 1 97.69 83 ALA B O 1
ATOM 1752 N N . PHE B 1 84 ? 3.572 1.338 -7.699 1 98 84 PHE B N 1
ATOM 1753 C CA . PHE B 1 84 ? 4.047 0.718 -6.469 1 98 84 PHE B CA 1
ATOM 1754 C C . PHE B 1 84 ? 5.434 0.117 -6.66 1 98 84 PHE B C 1
ATOM 1756 O O . PHE B 1 84 ? 6.324 0.324 -5.836 1 98 84 PHE B O 1
ATOM 1763 N N . SER B 1 85 ? 5.566 -0.579 -7.676 1 97.5 85 SER B N 1
ATOM 1764 C CA . SER B 1 85 ? 6.84 -1.226 -7.98 1 97.5 85 SER B CA 1
ATOM 1765 C C . SER B 1 85 ? 7.953 -0.199 -8.164 1 97.5 85 SER B C 1
ATOM 1767 O O . SER B 1 85 ? 9.094 -0.432 -7.754 1 97.5 85 SER B O 1
ATOM 1769 N N . ALA B 1 86 ? 7.668 0.891 -8.727 1 97.25 86 ALA B N 1
ATOM 1770 C CA . ALA B 1 86 ? 8.664 1.915 -9.039 1 97.25 86 ALA B CA 1
ATOM 1771 C C . ALA B 1 86 ? 9.031 2.719 -7.793 1 97.25 86 ALA B C 1
ATOM 1773 O O . ALA B 1 86 ? 10.164 3.188 -7.664 1 97.25 86 ALA B O 1
ATOM 1774 N N . LEU B 1 87 ? 8.094 2.855 -6.898 1 97.44 87 LEU B N 1
ATOM 1775 C CA . LEU B 1 87 ? 8.258 3.781 -5.785 1 97.44 87 LEU B CA 1
ATOM 1776 C C . LEU B 1 87 ? 8.562 3.027 -4.492 1 97.44 87 LEU B C 1
ATOM 1778 O O . LEU B 1 87 ? 8.797 3.643 -3.451 1 97.44 87 LEU B O 1
ATOM 1782 N N . TYR B 1 88 ? 8.539 1.696 -4.551 1 97.56 88 TYR B N 1
ATOM 1783 C CA . TYR B 1 88 ? 8.695 0.894 -3.344 1 97.56 88 TYR B CA 1
ATOM 1784 C C . TYR B 1 88 ? 9.906 1.343 -2.539 1 97.56 88 TYR B C 1
ATOM 1786 O O . TYR B 1 88 ? 10.977 1.585 -3.102 1 97.56 88 TYR B O 1
ATOM 1794 N N . PRO B 1 89 ? 9.727 1.449 -1.217 1 97 89 PRO B N 1
ATOM 1795 C CA . PRO B 1 89 ? 10.773 2.053 -0.387 1 97 89 PRO B CA 1
ATOM 1796 C C . PRO B 1 89 ? 11.891 1.072 -0.037 1 97 89 PRO B C 1
ATOM 1798 O O . PRO B 1 89 ? 12.281 0.967 1.129 1 97 89 PRO B O 1
ATOM 1801 N N . CYS B 1 90 ? 12.406 0.412 -0.922 1 96.56 90 CYS B N 1
ATOM 1802 C CA . CYS B 1 90 ? 13.539 -0.505 -0.857 1 96.56 90 CYS B CA 1
ATOM 1803 C C . CYS B 1 90 ? 14.156 -0.704 -2.234 1 96.56 90 CYS B C 1
ATOM 1805 O O . CYS B 1 90 ? 13.555 -1.321 -3.111 1 96.56 90 CYS B O 1
ATOM 1807 N N . GLN B 1 91 ? 15.336 -0.219 -2.365 1 94.94 91 GLN B N 1
ATOM 1808 C CA . GLN B 1 91 ? 15.961 -0.17 -3.686 1 94.94 91 GLN B CA 1
ATOM 1809 C C . GLN B 1 91 ? 16.219 -1.575 -4.227 1 94.94 91 GLN B C 1
ATOM 1811 O O . GLN B 1 91 ? 15.852 -1.882 -5.363 1 94.94 91 GLN B O 1
ATOM 1816 N N . ILE B 1 92 ? 16.828 -2.375 -3.389 1 96.25 92 ILE B N 1
ATOM 1817 C CA . ILE B 1 92 ? 17.141 -3.719 -3.857 1 96.25 92 ILE B CA 1
ATOM 1818 C C . ILE B 1 92 ? 15.852 -4.488 -4.133 1 96.25 92 ILE B C 1
ATOM 1820 O O . ILE B 1 92 ? 15.781 -5.27 -5.082 1 96.25 92 ILE B O 1
ATOM 1824 N N . CYS B 1 93 ? 14.797 -4.258 -3.357 1 97.25 93 CYS B N 1
ATOM 1825 C CA . CYS B 1 93 ? 13.508 -4.906 -3.564 1 97.25 93 CYS B CA 1
ATOM 1826 C C . CYS B 1 93 ? 12.914 -4.516 -4.91 1 97.25 93 CYS B C 1
ATOM 1828 O O . CYS B 1 93 ? 12.367 -5.363 -5.625 1 97.25 93 CYS B O 1
ATOM 1830 N N . ARG B 1 94 ? 13.031 -3.232 -5.262 1 96.31 94 ARG B N 1
ATOM 1831 C CA . ARG B 1 94 ? 12.531 -2.76 -6.547 1 96.31 94 ARG B CA 1
ATOM 1832 C C . ARG B 1 94 ? 13.266 -3.43 -7.703 1 96.31 94 ARG B C 1
ATOM 1834 O O . ARG B 1 94 ? 12.641 -3.928 -8.641 1 96.31 94 ARG B O 1
ATOM 1841 N N . LEU B 1 95 ? 14.477 -3.414 -7.547 1 96.75 95 LEU B N 1
ATOM 1842 C CA . LEU B 1 95 ? 15.32 -3.947 -8.617 1 96.75 95 LEU B CA 1
ATOM 1843 C C . LEU B 1 95 ? 15.047 -5.43 -8.836 1 96.75 95 LEU B C 1
ATOM 1845 O O . LEU B 1 95 ? 15.07 -5.91 -9.969 1 96.75 95 LEU B O 1
ATOM 1849 N N . GLU B 1 96 ? 14.805 -6.086 -7.781 1 97.19 96 GLU B N 1
ATOM 1850 C CA . GLU B 1 96 ? 14.57 -7.523 -7.871 1 97.19 96 GLU B CA 1
ATOM 1851 C C . GLU B 1 96 ? 13.133 -7.824 -8.289 1 97.19 96 GLU B C 1
ATOM 1853 O O . GLU B 1 96 ? 12.852 -8.898 -8.828 1 97.19 96 GLU B O 1
ATOM 1858 N N . PHE B 1 97 ? 12.266 -6.902 -8.086 1 98.25 97 PHE B N 1
ATOM 1859 C CA . PHE B 1 97 ? 10.859 -7.133 -8.367 1 98.25 97 PHE B CA 1
ATOM 1860 C C . PHE B 1 97 ? 10.555 -6.875 -9.844 1 98.25 97 PHE B C 1
ATOM 1862 O O . PHE B 1 97 ? 9.648 -7.492 -10.414 1 98.25 97 PHE B O 1
ATOM 1869 N N . PHE B 1 98 ? 11.297 -6.07 -10.5 1 96.94 98 PHE B N 1
ATOM 1870 C CA . PHE B 1 98 ? 11.016 -5.66 -11.867 1 96.94 98 PHE B CA 1
ATOM 1871 C C . PHE B 1 98 ? 11.023 -6.863 -12.805 1 96.94 98 PHE B C 1
ATOM 1873 O O . PHE B 1 98 ? 10.062 -7.078 -13.555 1 96.94 98 PHE B O 1
ATOM 1880 N N . PRO B 1 99 ? 12.062 -7.641 -12.766 1 97.62 99 PRO B N 1
ATOM 1881 C CA . PRO B 1 99 ? 12.023 -8.812 -13.641 1 97.62 99 PRO B CA 1
ATOM 1882 C C . PRO B 1 99 ? 10.875 -9.766 -13.297 1 97.62 99 PRO B C 1
ATOM 1884 O O . PRO B 1 99 ? 10.328 -10.422 -14.188 1 97.62 99 PRO B O 1
ATOM 1887 N N . ILE B 1 100 ? 10.508 -9.852 -12.062 1 98.25 100 ILE B N 1
ATOM 1888 C CA . ILE B 1 100 ? 9.391 -10.695 -11.656 1 98.25 100 ILE B CA 1
ATOM 1889 C C . ILE B 1 100 ? 8.102 -10.172 -12.297 1 98.25 100 ILE B C 1
ATOM 1891 O O . ILE B 1 100 ? 7.336 -10.945 -12.883 1 98.25 100 ILE B O 1
ATOM 1895 N N . LEU B 1 101 ? 7.941 -8.938 -12.219 1 98.19 101 LEU B N 1
ATOM 1896 C CA . LEU B 1 101 ? 6.738 -8.32 -12.766 1 98.19 101 LEU B CA 1
ATOM 1897 C C . LEU B 1 101 ? 6.695 -8.477 -14.281 1 98.19 101 LEU B C 1
ATOM 1899 O O . LEU B 1 101 ? 5.625 -8.68 -14.859 1 98.19 101 LEU B O 1
ATOM 1903 N N . ALA B 1 102 ? 7.828 -8.359 -14.922 1 97.75 102 ALA B N 1
ATOM 1904 C CA . ALA B 1 102 ? 7.906 -8.508 -16.375 1 97.75 102 ALA B CA 1
ATOM 1905 C C . ALA B 1 102 ? 7.523 -9.922 -16.797 1 97.75 102 ALA B C 1
ATOM 1907 O O . ALA B 1 102 ? 6.855 -10.109 -17.812 1 97.75 102 ALA B O 1
ATOM 1908 N N . ASN B 1 103 ? 7.895 -10.883 -16.062 1 97.81 103 ASN B N 1
ATOM 1909 C CA . ASN B 1 103 ? 7.66 -12.281 -16.406 1 97.81 103 ASN B CA 1
ATOM 1910 C C . ASN B 1 103 ? 6.301 -12.758 -15.906 1 97.81 103 ASN B C 1
ATOM 1912 O O . ASN B 1 103 ? 5.789 -13.781 -16.375 1 97.81 103 ASN B O 1
ATOM 1916 N N . LEU B 1 104 ? 5.805 -12.062 -14.961 1 98.25 104 LEU B N 1
ATOM 1917 C CA . LEU B 1 104 ? 4.512 -12.367 -14.367 1 98.25 104 LEU B CA 1
ATOM 1918 C C . LEU B 1 104 ? 3.648 -11.117 -14.258 1 98.25 104 LEU B C 1
ATOM 1920 O O . LEU B 1 104 ? 3.359 -10.648 -13.156 1 98.25 104 LEU B O 1
ATOM 1924 N N . PRO B 1 105 ? 3.209 -10.656 -15.445 1 98.44 105 PRO B N 1
ATOM 1925 C CA . PRO B 1 105 ? 2.418 -9.43 -15.406 1 98.44 105 PRO B CA 1
ATOM 1926 C C . PRO B 1 105 ? 1.096 -9.594 -14.664 1 98.44 105 PRO B C 1
ATOM 1928 O O . PRO B 1 105 ? 0.536 -10.695 -14.633 1 98.44 105 PRO B O 1
ATOM 1931 N N . PRO B 1 106 ? 0.582 -8.477 -14.117 1 98.75 106 PRO B N 1
ATOM 1932 C CA . PRO B 1 106 ? -0.681 -8.555 -13.375 1 98.75 106 PRO B CA 1
ATOM 1933 C C . PRO B 1 106 ? -1.827 -9.102 -14.219 1 98.75 106 PRO B C 1
ATOM 1935 O O . PRO B 1 106 ? -1.925 -8.797 -15.414 1 98.75 106 PRO B O 1
ATOM 1938 N N . ARG B 1 107 ? -2.598 -9.914 -13.641 1 98.81 107 ARG B N 1
ATOM 1939 C CA . ARG B 1 107 ? -3.852 -10.383 -14.227 1 98.81 107 ARG B CA 1
ATOM 1940 C C . ARG B 1 107 ? -5.051 -9.727 -13.547 1 98.81 107 ARG B C 1
ATOM 1942 O O . ARG B 1 107 ? -5.34 -10 -12.383 1 98.81 107 ARG B O 1
ATOM 1949 N N . LEU B 1 108 ? -5.789 -8.93 -14.312 1 98.81 108 LEU B N 1
ATOM 1950 C CA . LEU B 1 108 ? -6.727 -8 -13.688 1 98.81 108 LEU B CA 1
ATOM 1951 C C . LEU B 1 108 ? -8.109 -8.117 -14.328 1 98.81 108 LEU B C 1
ATOM 1953 O O . LEU B 1 108 ? -8.938 -7.215 -14.188 1 98.81 108 LEU B O 1
ATOM 1957 N N . ASP B 1 109 ? -8.336 -9.18 -15 1 98.62 109 ASP B N 1
ATOM 1958 C CA . ASP B 1 109 ? -9.586 -9.32 -15.75 1 98.62 109 ASP B CA 1
ATOM 1959 C C . ASP B 1 109 ? -10.711 -9.812 -14.844 1 98.62 109 ASP B C 1
ATOM 1961 O O . ASP B 1 109 ? -11.875 -9.828 -15.25 1 98.62 109 ASP B O 1
ATOM 1965 N N . SER B 1 110 ? -10.445 -10.188 -13.656 1 98.62 110 SER B N 1
ATOM 1966 C CA . SER B 1 110 ? -11.438 -10.562 -12.648 1 98.62 110 SER B CA 1
ATOM 1967 C C . SER B 1 110 ? -10.836 -10.531 -11.25 1 98.62 110 SER B C 1
ATOM 1969 O O . SER B 1 110 ? -9.609 -10.492 -11.094 1 98.62 110 SER B O 1
ATOM 1971 N N . ARG B 1 111 ? -11.727 -10.547 -10.219 1 98.38 111 ARG B N 1
ATOM 1972 C CA . ARG B 1 111 ? -11.258 -10.68 -8.844 1 98.38 111 ARG B CA 1
ATOM 1973 C C . ARG B 1 111 ? -10.43 -11.953 -8.664 1 98.38 111 ARG B C 1
ATOM 1975 O O . ARG B 1 111 ? -9.367 -11.93 -8.047 1 98.38 111 ARG B 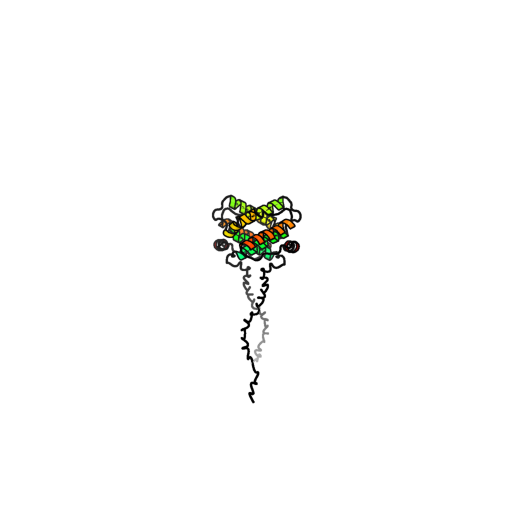O 1
ATOM 1982 N N . GLU B 1 112 ? -10.938 -13.07 -9.211 1 98.38 112 GLU B N 1
ATOM 1983 C CA . GLU B 1 112 ? -10.266 -14.367 -9.117 1 98.38 112 GLU B CA 1
ATOM 1984 C C . GLU B 1 112 ? -8.852 -14.289 -9.695 1 98.38 112 GLU B C 1
ATOM 1986 O O . GLU B 1 112 ? -7.895 -14.734 -9.062 1 98.38 112 GLU B O 1
ATOM 1991 N N . SER B 1 113 ? -8.758 -13.703 -10.867 1 98.62 113 SER B N 1
ATOM 1992 C CA . SER B 1 113 ? -7.453 -13.594 -11.516 1 98.62 113 SER B CA 1
ATOM 1993 C C . SER B 1 113 ? -6.496 -12.727 -10.703 1 98.62 113 SER B C 1
ATOM 1995 O O . SER B 1 113 ? -5.312 -13.055 -10.586 1 98.62 113 SER B O 1
ATOM 1997 N N . PHE B 1 114 ? -7.008 -11.68 -10.195 1 98.88 114 PHE B N 1
ATOM 1998 C CA . PHE B 1 114 ? -6.172 -10.75 -9.445 1 98.88 114 PHE B CA 1
ATOM 1999 C C . PHE B 1 114 ? -5.676 -11.383 -8.156 1 98.88 114 PHE B C 1
ATOM 2001 O O . PHE B 1 114 ? -4.492 -11.281 -7.82 1 98.88 114 PHE B O 1
ATOM 2008 N N . VAL B 1 115 ? -6.539 -12.047 -7.426 1 98.56 115 VAL B N 1
ATOM 2009 C CA . VAL B 1 115 ? -6.152 -12.641 -6.148 1 98.56 115 VAL B CA 1
ATOM 2010 C C . VAL B 1 115 ? -5.133 -13.758 -6.391 1 98.56 115 VAL B C 1
ATOM 2012 O O . VAL B 1 115 ? -4.191 -13.922 -5.609 1 98.56 115 VAL B O 1
ATOM 2015 N N . LEU B 1 116 ? -5.297 -14.484 -7.383 1 98.69 116 LEU B N 1
ATOM 2016 C CA . LEU B 1 116 ? -4.355 -15.562 -7.688 1 98.69 116 LEU B CA 1
ATOM 2017 C C . LEU B 1 116 ? -3.01 -14.992 -8.133 1 98.69 116 LEU B C 1
ATOM 2019 O O . LEU B 1 116 ? -1.958 -15.531 -7.785 1 98.69 116 LEU B O 1
ATOM 2023 N N . TRP B 1 117 ? -3.061 -13.992 -8.922 1 98.88 117 TRP B N 1
ATOM 2024 C CA . TRP B 1 117 ? -1.816 -13.344 -9.312 1 98.88 117 TRP B CA 1
ATOM 2025 C C . TRP B 1 117 ? -1.065 -12.82 -8.094 1 98.88 117 TRP B C 1
ATOM 2027 O O . TRP B 1 117 ? 0.151 -12.992 -7.984 1 98.88 117 TRP B O 1
ATOM 2037 N N . ALA B 1 118 ? -1.796 -12.164 -7.195 1 98.69 118 ALA B N 1
ATOM 2038 C CA . ALA B 1 118 ? -1.169 -11.625 -5.996 1 98.69 118 ALA B CA 1
ATOM 2039 C C . ALA B 1 118 ? -0.446 -12.719 -5.211 1 98.69 118 ALA B C 1
ATOM 2041 O O . ALA B 1 118 ? 0.664 -12.5 -4.719 1 98.69 118 ALA B O 1
ATOM 2042 N N . CYS B 1 119 ? -1.071 -13.828 -5.121 1 98.5 119 CYS B N 1
ATOM 2043 C CA . CYS B 1 119 ? -0.447 -14.961 -4.445 1 98.5 119 CYS B CA 1
ATOM 2044 C C . CYS B 1 119 ? 0.773 -15.453 -5.215 1 98.5 119 CYS B C 1
ATOM 2046 O O . CYS B 1 119 ? 1.828 -15.695 -4.625 1 98.5 119 CYS B O 1
ATOM 2048 N N . ALA B 1 120 ? 0.662 -15.57 -6.5 1 98.62 120 ALA B N 1
ATOM 2049 C CA . ALA B 1 120 ? 1.747 -16.062 -7.34 1 98.62 120 ALA B CA 1
ATOM 2050 C C . ALA B 1 120 ? 2.967 -15.156 -7.266 1 98.62 120 ALA B C 1
ATOM 2052 O O . ALA B 1 120 ? 4.094 -15.625 -7.105 1 98.62 120 ALA B O 1
ATOM 2053 N N . VAL B 1 121 ? 2.699 -13.898 -7.398 1 98.69 121 VAL B N 1
ATOM 2054 C CA . VAL B 1 121 ? 3.818 -12.961 -7.406 1 98.69 121 VAL B CA 1
ATOM 2055 C C . VAL B 1 121 ? 4.457 -12.906 -6.02 1 9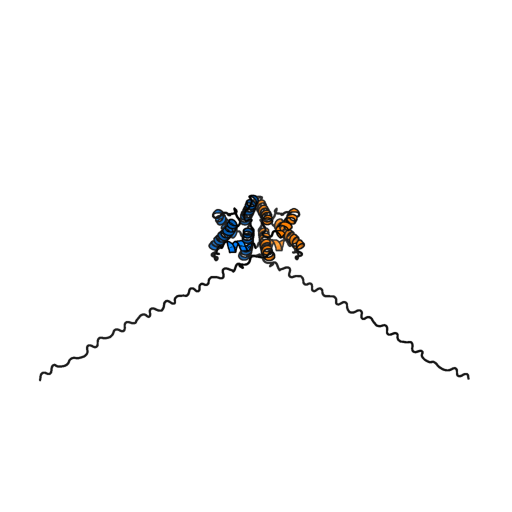8.69 121 VAL B C 1
ATOM 2057 O O . VAL B 1 121 ? 5.676 -12.75 -5.895 1 98.69 121 VAL B O 1
ATOM 2060 N N . HIS B 1 122 ? 3.643 -12.977 -4.945 1 98.5 122 HIS B N 1
ATOM 2061 C CA . HIS B 1 122 ? 4.172 -13.078 -3.588 1 98.5 122 HIS B CA 1
ATOM 2062 C C . HIS B 1 122 ? 5.094 -14.281 -3.439 1 98.5 122 HIS B C 1
ATOM 2064 O O . HIS B 1 122 ? 6.18 -14.172 -2.867 1 98.5 122 HIS B O 1
ATOM 2070 N N . ASN B 1 123 ? 4.688 -15.383 -3.988 1 98.44 123 ASN B N 1
ATOM 2071 C CA . ASN B 1 123 ? 5.48 -16.609 -3.912 1 98.44 123 ASN B CA 1
ATOM 2072 C C . ASN B 1 123 ? 6.766 -16.484 -4.727 1 98.44 123 ASN B C 1
ATOM 2074 O O . ASN B 1 123 ? 7.797 -17.047 -4.352 1 98.44 123 ASN B O 1
ATOM 2078 N N . LYS B 1 124 ? 6.688 -15.82 -5.797 1 98.62 124 LYS B N 1
ATOM 2079 C CA . LYS B 1 124 ? 7.91 -15.617 -6.566 1 98.62 124 LYS B CA 1
ATOM 2080 C C . LYS B 1 124 ? 8.938 -14.82 -5.77 1 98.62 124 LYS B C 1
ATOM 2082 O O . LYS B 1 124 ? 10.125 -15.141 -5.781 1 98.62 124 LYS B O 1
ATOM 2087 N N . VAL B 1 125 ? 8.492 -13.789 -5.074 1 98.31 125 VAL B N 1
ATOM 2088 C CA . VAL B 1 125 ? 9.383 -13.031 -4.199 1 98.31 125 VAL B CA 1
ATOM 2089 C C . VAL B 1 125 ? 9.906 -13.93 -3.088 1 98.31 125 VAL B C 1
ATOM 2091 O O . VAL B 1 125 ? 11.102 -13.898 -2.766 1 98.31 125 VAL B O 1
ATOM 2094 N N . ASN B 1 126 ? 9 -14.734 -2.527 1 97.75 126 ASN B N 1
ATOM 2095 C CA . ASN B 1 126 ? 9.406 -15.656 -1.471 1 97.75 126 ASN B CA 1
ATOM 2096 C C . ASN B 1 126 ? 10.484 -16.609 -1.95 1 97.75 126 ASN B C 1
ATOM 2098 O O . ASN B 1 126 ? 11.414 -16.938 -1.205 1 97.75 126 ASN B O 1
ATOM 2102 N N . GLU B 1 127 ? 10.336 -17.109 -3.084 1 97.69 127 GLU B N 1
ATOM 2103 C CA . GLU B 1 127 ? 11.359 -17.984 -3.66 1 97.69 127 GLU B CA 1
ATOM 2104 C C . GLU B 1 127 ? 12.711 -17.281 -3.703 1 97.69 127 GLU B C 1
ATOM 2106 O O . GLU B 1 127 ? 13.734 -17.875 -3.334 1 97.69 127 GLU B O 1
ATOM 2111 N N . ASP B 1 128 ? 12.711 -16.062 -4.109 1 96.25 128 ASP B N 1
ATOM 2112 C CA . ASP B 1 128 ? 13.945 -15.289 -4.262 1 96.25 128 ASP B CA 1
ATOM 2113 C C . ASP B 1 128 ? 14.648 -15.109 -2.916 1 96.25 128 ASP B C 1
ATOM 2115 O O . ASP B 1 128 ? 15.875 -15.078 -2.852 1 96.25 128 ASP B O 1
ATOM 2119 N N . ILE B 1 129 ? 13.891 -15.016 -1.878 1 96 129 ILE B N 1
ATOM 2120 C CA . ILE B 1 129 ? 14.508 -14.703 -0.591 1 96 129 ILE B CA 1
ATOM 2121 C C . ILE B 1 129 ? 14.492 -15.938 0.302 1 96 129 ILE B C 1
ATOM 2123 O O . ILE B 1 129 ? 14.719 -15.844 1.511 1 96 129 ILE B O 1
ATOM 2127 N N . SER B 1 130 ? 14.141 -17.094 -0.273 1 96.69 130 SER B N 1
ATOM 2128 C CA . SER B 1 130 ? 14.133 -18.375 0.403 1 96.69 130 SER B CA 1
ATOM 2129 C C . SER B 1 130 ? 13.172 -18.375 1.592 1 96.69 130 SER B C 1
ATOM 2131 O O . SER B 1 130 ? 13.492 -18.922 2.652 1 96.69 130 SER B O 1
ATOM 2133 N N . ALA B 1 131 ? 12.148 -17.672 1.392 1 96.19 131 ALA B N 1
ATOM 2134 C CA . ALA B 1 131 ? 11.055 -17.703 2.357 1 96.19 131 ALA B CA 1
ATOM 2135 C C . ALA B 1 131 ? 10.055 -18.797 2.014 1 96.19 131 ALA B C 1
ATOM 2137 O O . ALA B 1 131 ? 10.031 -19.297 0.886 1 96.19 131 ALA B O 1
ATOM 2138 N N . PRO B 1 132 ? 9.273 -19.188 2.99 1 96.06 132 PRO B N 1
ATOM 2139 C CA . PRO B 1 132 ? 8.273 -20.219 2.713 1 96.06 132 PRO B CA 1
ATOM 2140 C C . PRO B 1 132 ? 7.234 -19.781 1.685 1 96.06 132 PRO B C 1
ATOM 2142 O O . PRO B 1 132 ? 6.879 -18.609 1.628 1 96.06 132 PRO B O 1
ATOM 2145 N N . LEU B 1 133 ? 6.773 -20.75 0.916 1 96.94 133 LEU B N 1
ATOM 2146 C CA . LEU B 1 133 ? 5.73 -20.484 -0.069 1 96.94 133 LEU B CA 1
ATOM 2147 C C . LEU B 1 133 ? 4.344 -20.672 0.544 1 96.94 133 LEU B C 1
ATOM 2149 O O . LEU B 1 133 ? 4.191 -21.391 1.539 1 96.94 133 LEU B O 1
ATOM 2153 N N . TYR B 1 134 ? 3.414 -20.047 -0.022 1 93.81 134 TYR B N 1
ATOM 2154 C CA . TYR B 1 134 ? 2.023 -20.141 0.411 1 93.81 134 TYR B CA 1
ATOM 2155 C C . TYR B 1 134 ? 1.181 -20.891 -0.611 1 93.81 134 TYR B C 1
ATOM 2157 O O . TYR B 1 134 ? 1.365 -20.734 -1.819 1 93.81 134 TYR B O 1
ATOM 2165 N N . ALA B 1 135 ? 0.288 -21.688 -0.05 1 94.19 135 ALA B N 1
ATOM 2166 C CA . ALA B 1 135 ? -0.719 -22.266 -0.934 1 94.19 135 ALA B CA 1
ATOM 2167 C C . ALA B 1 135 ? -1.705 -21.203 -1.415 1 94.19 135 ALA B C 1
ATOM 2169 O O . ALA B 1 135 ? -2.219 -20.422 -0.616 1 94.19 135 ALA B O 1
ATOM 2170 N N . CYS B 1 136 ? -1.917 -21.203 -2.697 1 94.75 136 CYS B N 1
ATOM 2171 C CA . CYS B 1 136 ? -2.818 -20.219 -3.273 1 94.75 136 CYS B CA 1
ATOM 2172 C C . CYS B 1 136 ? -4.223 -20.781 -3.43 1 94.75 136 CYS B C 1
ATOM 2174 O O . CYS B 1 136 ? -4.707 -20.953 -4.551 1 94.75 136 CYS B O 1
ATOM 2176 N N . ASN B 1 137 ? -4.875 -20.953 -2.326 1 94.06 137 ASN B N 1
ATOM 2177 C CA . ASN B 1 137 ? -6.273 -21.375 -2.324 1 94.06 137 ASN B CA 1
ATOM 2178 C C . ASN B 1 137 ? -7.207 -20.203 -2.607 1 94.06 137 ASN B C 1
ATOM 2180 O O . ASN B 1 137 ? -7.238 -19.219 -1.853 1 94.06 137 ASN B O 1
ATOM 2184 N N . LEU B 1 138 ? -7.984 -20.422 -3.645 1 94.31 138 LEU B N 1
ATOM 2185 C CA . LEU B 1 138 ? -8.797 -19.312 -4.133 1 94.31 138 LEU B CA 1
ATOM 2186 C C . LEU B 1 138 ? -9.773 -18.828 -3.061 1 94.31 138 LEU B C 1
ATOM 2188 O O . LEU B 1 138 ? -9.898 -17.625 -2.826 1 94.31 138 LEU B O 1
ATOM 2192 N N . GLU B 1 139 ? -10.438 -19.719 -2.438 1 92.81 139 GLU B N 1
ATOM 2193 C CA . GLU B 1 139 ? -11.43 -19.359 -1.43 1 92.81 139 GLU B CA 1
ATOM 2194 C C . GLU B 1 139 ? -10.781 -18.625 -0.258 1 92.81 139 GLU B C 1
ATOM 2196 O O . GLU B 1 139 ? -11.328 -17.641 0.233 1 92.81 139 GLU B O 1
ATOM 2201 N N . ALA B 1 140 ? -9.719 -19.109 0.206 1 91.81 140 ALA B N 1
ATOM 2202 C CA . ALA B 1 140 ? -8.992 -18.484 1.308 1 91.81 140 ALA B CA 1
ATOM 2203 C C . ALA B 1 140 ? -8.5 -17.094 0.919 1 91.81 140 ALA B C 1
ATOM 2205 O O . ALA B 1 140 ? -8.57 -16.156 1.72 1 91.81 140 ALA B O 1
ATOM 2206 N N . LEU B 1 141 ? -8.039 -16.938 -0.297 1 94.44 141 LEU B N 1
ATOM 2207 C CA . LEU B 1 141 ? -7.516 -15.664 -0.781 1 94.44 141 LEU B CA 1
ATOM 2208 C C . LEU B 1 141 ? -8.633 -14.633 -0.909 1 94.44 141 LEU B C 1
ATOM 2210 O O . LEU B 1 141 ? -8.453 -13.477 -0.523 1 94.44 141 LEU B O 1
ATOM 2214 N N . LYS B 1 142 ? -9.688 -15.062 -1.38 1 93 142 LYS B N 1
ATOM 2215 C CA . LYS B 1 142 ? -10.828 -14.156 -1.515 1 93 142 LYS B CA 1
ATOM 2216 C C . LYS B 1 142 ? -11.352 -13.727 -0.148 1 93 142 LYS B C 1
ATOM 2218 O O . LYS B 1 142 ? -11.875 -12.625 0.004 1 93 142 LYS B O 1
ATOM 2223 N N . ALA B 1 143 ? -11.172 -14.516 0.883 1 91.19 143 ALA B N 1
ATOM 2224 C CA . ALA B 1 143 ? -11.672 -14.25 2.227 1 91.19 143 ALA B CA 1
ATOM 2225 C C . ALA B 1 143 ? -10.898 -13.117 2.889 1 91.19 143 ALA B C 1
ATOM 2227 O O . ALA B 1 143 ? -11.336 -12.555 3.896 1 91.19 143 ALA B O 1
ATOM 2228 N N . LEU B 1 144 ? -9.82 -12.766 2.375 1 87.5 144 LEU B N 1
ATOM 2229 C CA . LEU B 1 144 ? -9.016 -11.672 2.918 1 87.5 144 LEU B CA 1
ATOM 2230 C C . LEU B 1 144 ? -9.695 -10.328 2.686 1 87.5 144 LEU B C 1
ATOM 2232 O O . LEU B 1 144 ? -9.312 -9.32 3.287 1 87.5 144 LEU B O 1
ATOM 2236 N N . GLY B 1 145 ? -10.75 -10.281 1.875 1 82.94 145 GLY B N 1
ATOM 2237 C CA . GLY B 1 145 ? -11.469 -9.055 1.586 1 82.94 145 GLY B CA 1
ATOM 2238 C C . GLY B 1 145 ? -12.805 -8.969 2.307 1 82.94 145 GLY B C 1
ATOM 2239 O O . GLY B 1 145 ? -13.602 -8.07 2.033 1 82.94 145 GLY B O 1
ATOM 2240 N N . ARG B 1 146 ? -13.125 -9.938 3.121 1 76 146 ARG B N 1
ATOM 2241 C CA . ARG B 1 146 ? -14.422 -9.969 3.803 1 76 146 ARG B CA 1
ATOM 2242 C C . ARG B 1 146 ? -14.367 -9.195 5.113 1 76 146 ARG B C 1
ATOM 2244 O O . ARG B 1 146 ? -13.305 -9.086 5.734 1 76 146 ARG B O 1
#

InterPro domains:
  IPR017905 ERV/ALR sulfhydryl oxidase domain [PF04777] (52-137)
  IPR017905 ERV/ALR sulfhydryl oxidase domain [PS51324] (43-144)
  IPR036774 ERV/ALR sulfhydryl oxidase domain superfamily [G3DSA:1.20.120.310] (31-144)
  IPR036774 ERV/ALR sulfhydryl oxidase domain superfamily [SSF69000] (44-137)
  IPR039799 Sulfhydryl oxidase ALR/ERV [PTHR12645] (17-137)

Radius of gyration: 38.81 Å; Cα contacts (8 Å, |Δi|>4): 280; chains: 2; bounding box: 85×161×118 Å

Foldseek 3Di:
DPCPDDDDDPPPPPPPPPPPPPPDPPPPPPVCCVPCPVCPPPDDDDPVRLVVVVLLVQLLCLLQAAQADDPVSVVVNLVCVVVCLVPPPDDVSSVVLVVLCVVLPADRRGSQRRLQSSLVSVQVVCVVVVHDHDDSDSVVSSVSND/DPCVDDDDDPPPPPPPPPPPPPPDPPPPPPVCCVPPPVCPPPDDDDPVRLVVVVLLVQLLCLLQAAQADDPVSVVVNLVCVVVCLVPPPDDVSSVVLVVLCVVLPADRRGSQRRLQSSLVSVQVVCVVVVHDHDDSDSVVSSVSND

Organism: Toxoplasma gondii (strain ATCC 50861 / VEG) (NCBI:txid432359)

Sequence (292 aa):
MREAPDTHAETSPSSSAASCPCGSSAEARVSPQLREAGKVSKLPPNREQIGRASWRVLHSMAARYPEVPTSRHTLEAAAWIFAFSALYPCQICRLEFFPILANLPPRLDSRESFVLWACAVHNKVNEDISAPLYACNLEALKALGRMREAPDTHAETSPSSSAASCPCGSSAEARVSPQLREAGKVSKLPPNREQIGRASWRVLHSMAARYPEVPTSRHTLEAAAWIFAFSALYPCQICRLEFFPILANLPPRLDSRESFVLWACAVHNKVNEDISAPLYACNLEALKALGR

Secondary structure (DSSP, 8-state):
-----------------------------------------SSPP-HHHHHHHHHHHHHHHHHTS-SS--HHHHHHHHHHHHHHHHH-S-HHHHHHHHHHHHHS----SSHHHHHHHHHHHHHHHHHHTTPPP----HHHHHGGG-/-----------------------------------------SSPP-HHHHHHHHHHHHHHHHHTS-SS--HHHHHHHHHHHHHHHHH-S-HHHHHHHHHHHHHS----SSHHHHHHHHHHHHHHHHHHTTPPP----HHHHHGGG-

Nearest PDB structures (foldseek):
  1jra-assembly2_D  TM=9.541E-01  e=2.305E-07  Saccharomyces cerevisiae
  3mbg-assembly1_A  TM=9.399E-01  e=2.186E-07  Homo sapiens
  1oqc-assembly1_A  TM=9.383E-01  e=2.851E-07  Rattus norvegicus
  3tk0-assembly1_A-2  TM=8.766E-01  e=1.355E-07  Homo sapiens
  4e0i-assembly1_A  TM=8.863E-01  e=4.136E-07  Saccharomyces cerevisiae S288C

pLDDT: mean 77.54, std 30.21, range [23.5, 98.88]

Solvent-accessible surface area (backbone atoms only — not comparable to full-atom values): 17225 Å² total; per-residue (Å²): 131,86,72,76,82,86,78,84,76,80,77,74,81,78,78,76,75,78,73,73,76,75,70,76,76,70,76,72,68,70,65,76,67,70,66,75,55,76,69,63,65,88,60,35,62,50,72,67,56,49,46,51,25,46,50,52,49,52,45,24,28,24,27,52,38,49,70,76,49,51,72,64,52,37,51,34,50,50,40,27,52,54,24,44,50,73,51,45,71,37,68,68,58,30,63,60,40,49,62,50,41,70,77,53,60,88,39,59,79,22,18,68,44,25,36,50,39,52,45,50,54,51,34,53,54,20,58,75,69,71,43,77,73,72,84,79,48,64,70,66,46,44,44,32,42,94,133,84,75,76,77,88,83,84,82,82,77,75,81,79,80,77,74,78,75,74,76,77,72,78,76,70,75,73,71,71,67,76,66,70,66,77,56,76,70,64,67,88,58,35,61,49,71,67,54,48,47,53,25,49,50,51,48,53,45,23,27,25,26,52,37,51,70,75,48,51,72,64,52,38,50,34,52,50,41,26,53,54,25,44,50,72,51,44,70,39,68,69,59,31,64,61,41,49,62,50,42,71,75,53,60,88,39,57,79,21,18,68,44,25,35,50,38,52,45,50,55,52,34,53,53,20,58,75,69,72,43,79,74,73,86,78,48,66,70,65,46,42,43,32,42,93